Protein AF-A0A6P7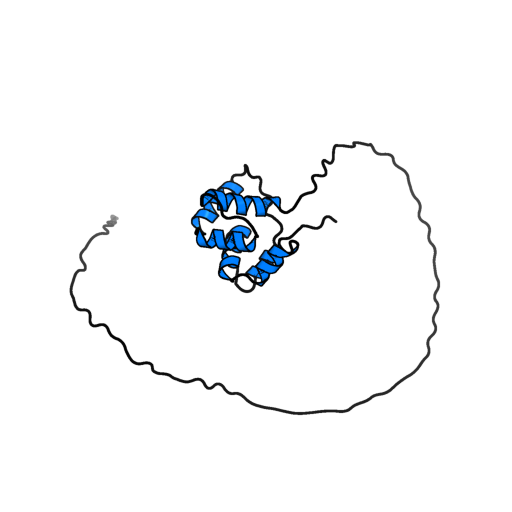GFE3-F1 (afdb_monomer_lite)

Foldseek 3Di:
DDDQDALCNPPQLVVLLVPADLLLLQLVCCLQPVHRDDSVCSSVVRRHQRADQDDCPDPVVVVSLVSSVVVDDLVSLVSPCNSSVHDSDDDPSVSSCVSNVCRHCVRPDPPPPPDDDDDDDDDDDDDDDDDDDDDDDDDDDDDDDDDDDDDDDDDDDDDPDDDDDDDDDDDDDDDDDDDDDDDDDDDDDDDDDD

Sequence (194 aa):
MQSKQSLNDFPKISLNLKNSALSALKALHVVAYGDKGLPRQTRKNLRNFTNFAWDKESQEYSTKLDDIKNKLSMPDLVAVCSVLDLNYTGSEDDVIERICSFLNDFNFEDENDDEDEDASDDDGDKDVYHGENGKDVTEDDRYNEDNDANSDKDAYHEEEDKDVTADDNNDDDMDDERTTDLFTRNRSKSNKMT

pLDDT: mean 73.27, std 20.81, range [42.25, 97.19]

Structure (mmCIF, N/CA/C/O backbone):
data_AF-A0A6P7GFE3-F1
#
_entry.id   AF-A0A6P7GFE3-F1
#
loop_
_atom_site.group_PDB
_atom_site.id
_atom_site.type_symbol
_atom_site.label_atom_id
_atom_site.label_alt_id
_atom_site.label_comp_id
_atom_site.label_asym_id
_atom_site.label_entity_id
_atom_site.label_seq_id
_atom_site.pdbx_PDB_ins_code
_atom_site.Cartn_x
_atom_site.Cartn_y
_atom_site.Cartn_z
_atom_site.occupancy
_atom_site.B_iso_or_equiv
_atom_site.auth_seq_id
_atom_site.auth_comp_id
_atom_site.auth_asym_id
_atom_site.auth_atom_id
_atom_site.pdbx_PDB_model_num
ATOM 1 N N . MET A 1 1 ? 6.983 -8.667 26.910 1.00 46.09 1 MET A N 1
ATOM 2 C CA . MET A 1 1 ? 7.343 -7.760 25.797 1.00 46.09 1 MET A CA 1
ATOM 3 C C . MET A 1 1 ? 6.630 -8.286 24.566 1.00 46.09 1 MET A C 1
ATOM 5 O O . MET A 1 1 ? 7.089 -9.269 24.003 1.00 46.09 1 MET A O 1
ATOM 9 N N . GLN A 1 2 ? 5.463 -7.738 24.234 1.00 50.28 2 GLN A N 1
ATOM 10 C CA . GLN A 1 2 ? 4.742 -8.141 23.026 1.00 50.28 2 GLN A CA 1
ATOM 11 C C . GLN A 1 2 ? 5.531 -7.662 21.801 1.00 50.28 2 GLN A C 1
ATOM 13 O O . GLN A 1 2 ? 5.964 -6.509 21.729 1.00 50.28 2 GLN A O 1
ATOM 18 N N . SER A 1 3 ? 5.789 -8.578 20.874 1.00 55.62 3 SER A N 1
ATOM 19 C CA . SER A 1 3 ? 6.519 -8.308 19.639 1.00 55.62 3 SER A CA 1
ATOM 20 C C . SER A 1 3 ? 5.579 -7.590 18.677 1.00 55.62 3 SER A C 1
ATOM 22 O O . SER A 1 3 ? 4.626 -8.202 18.207 1.00 55.62 3 SER A O 1
ATOM 24 N N . LYS A 1 4 ? 5.833 -6.314 18.363 1.00 72.25 4 LYS A N 1
ATOM 25 C CA . LYS A 1 4 ? 5.143 -5.650 17.246 1.00 72.25 4 LYS A CA 1
ATOM 26 C C . LYS A 1 4 ? 5.420 -6.438 15.969 1.00 72.25 4 LYS A C 1
ATOM 28 O O . LYS A 1 4 ? 6.577 -6.504 15.549 1.00 72.25 4 LYS A O 1
ATOM 33 N N . GLN A 1 5 ? 4.385 -7.029 15.382 1.00 87.44 5 GLN A N 1
ATOM 34 C CA . GLN A 1 5 ? 4.516 -7.757 14.131 1.00 87.44 5 GLN A CA 1
ATOM 35 C C . GLN A 1 5 ? 4.725 -6.755 12.994 1.00 87.44 5 GLN A C 1
ATOM 37 O O . GLN A 1 5 ? 4.090 -5.705 12.923 1.00 87.44 5 GLN A O 1
ATOM 42 N N . SER A 1 6 ? 5.668 -7.061 12.116 1.00 91.81 6 SER A N 1
ATOM 43 C CA . SER A 1 6 ? 6.042 -6.252 10.965 1.00 91.81 6 SER A CA 1
ATOM 44 C C . SER A 1 6 ? 5.735 -6.985 9.663 1.00 91.81 6 SER A C 1
ATOM 46 O O . SER A 1 6 ? 5.640 -8.214 9.623 1.00 91.81 6 SER A O 1
ATOM 48 N N . LEU A 1 7 ? 5.653 -6.255 8.547 1.00 91.25 7 LEU A N 1
ATOM 49 C CA . LEU A 1 7 ? 5.485 -6.881 7.224 1.00 91.25 7 LEU A CA 1
ATOM 50 C C . LEU A 1 7 ? 6.595 -7.890 6.890 1.00 91.25 7 LEU A C 1
ATOM 52 O O . LEU A 1 7 ? 6.398 -8.786 6.068 1.00 91.25 7 LEU A O 1
ATOM 56 N N . ASN A 1 8 ? 7.772 -7.753 7.504 1.00 93.00 8 ASN A N 1
ATOM 57 C CA . ASN A 1 8 ? 8.883 -8.669 7.292 1.00 93.00 8 ASN A CA 1
ATOM 58 C C . ASN A 1 8 ? 8.716 -10.020 8.008 1.00 93.00 8 ASN A C 1
ATOM 60 O O . ASN A 1 8 ? 9.429 -10.958 7.654 1.00 93.00 8 ASN A O 1
ATOM 64 N N . ASP A 1 9 ? 7.781 -10.137 8.953 1.00 92.31 9 ASP A N 1
ATOM 65 C CA . ASP A 1 9 ? 7.534 -11.383 9.690 1.00 92.31 9 ASP A CA 1
ATOM 66 C C . ASP A 1 9 ? 6.703 -12.390 8.881 1.00 92.31 9 ASP A C 1
ATOM 68 O O . ASP A 1 9 ? 6.737 -13.590 9.149 1.00 92.31 9 ASP A O 1
ATOM 72 N N . PHE A 1 10 ? 6.027 -11.942 7.819 1.00 91.38 10 PHE A N 1
ATOM 73 C CA . PHE A 1 10 ? 5.329 -12.819 6.880 1.00 91.38 10 PHE A CA 1
ATOM 74 C C . PHE A 1 10 ? 6.308 -13.319 5.808 1.00 91.38 10 PHE A C 1
ATOM 76 O O . PHE A 1 10 ? 6.767 -12.517 4.988 1.00 91.38 10 PHE A O 1
ATOM 83 N N . PRO A 1 11 ? 6.611 -14.631 5.714 1.00 93.38 11 PRO A N 1
ATOM 84 C CA . PRO A 1 11 ? 7.662 -15.131 4.822 1.00 93.38 11 PRO A CA 1
ATOM 85 C C . PRO A 1 11 ? 7.454 -14.762 3.349 1.00 93.38 11 PRO A C 1
ATOM 87 O O . PRO A 1 11 ? 8.399 -14.385 2.652 1.00 93.38 11 PRO A O 1
ATOM 90 N N . LYS A 1 12 ? 6.203 -14.830 2.877 1.00 94.88 12 LYS A N 1
ATOM 91 C CA . LYS A 1 12 ? 5.850 -14.533 1.486 1.00 94.88 12 LYS A CA 1
ATOM 92 C C . LYS A 1 12 ? 5.940 -13.037 1.179 1.00 94.88 12 LYS A C 1
ATOM 94 O O . LYS A 1 12 ? 6.565 -12.666 0.189 1.00 94.88 12 LYS A O 1
ATOM 99 N N . ILE A 1 13 ? 5.435 -12.180 2.069 1.00 95.12 13 ILE A N 1
ATOM 100 C CA . ILE A 1 13 ? 5.551 -10.719 1.929 1.00 95.12 13 ILE A CA 1
ATOM 101 C C . ILE A 1 13 ? 7.019 -10.291 2.048 1.00 95.12 13 ILE A C 1
ATOM 103 O O . ILE A 1 13 ? 7.491 -9.508 1.231 1.00 95.12 13 ILE A O 1
ATOM 107 N N . SER A 1 14 ? 7.794 -10.854 2.981 1.00 94.62 14 SER A N 1
ATOM 108 C CA . SER A 1 14 ? 9.235 -10.593 3.111 1.00 94.62 14 SER A CA 1
ATOM 109 C C . SER A 1 14 ? 10.001 -10.926 1.828 1.00 94.62 14 SER A C 1
ATOM 111 O O . SER A 1 14 ? 10.841 -10.141 1.374 1.00 94.62 14 SER A O 1
ATOM 113 N N . LEU A 1 15 ? 9.699 -12.069 1.203 1.00 96.12 15 LEU A N 1
ATOM 114 C CA . LEU A 1 15 ? 10.271 -12.444 -0.089 1.00 96.12 15 LEU A CA 1
ATOM 115 C C . LEU A 1 15 ? 9.855 -11.459 -1.192 1.00 96.12 15 LEU A C 1
ATOM 117 O O . LEU A 1 15 ? 10.706 -10.980 -1.945 1.00 96.12 15 LEU A O 1
ATOM 121 N N . ASN A 1 16 ? 8.573 -11.096 -1.247 1.00 96.38 16 ASN A N 1
ATOM 122 C CA . ASN A 1 16 ? 8.056 -10.134 -2.215 1.00 96.38 16 ASN A CA 1
ATOM 123 C C . ASN A 1 16 ? 8.695 -8.748 -2.040 1.00 96.38 16 ASN A C 1
ATOM 125 O O . ASN A 1 16 ? 9.095 -8.138 -3.029 1.00 96.38 16 ASN A O 1
ATOM 129 N N . LEU A 1 17 ? 8.894 -8.267 -0.812 1.00 94.81 17 LEU A N 1
ATOM 130 C CA . LEU A 1 17 ? 9.578 -7.001 -0.518 1.00 94.81 17 LEU A CA 1
ATOM 131 C C . LEU A 1 17 ? 11.035 -6.987 -1.013 1.00 94.81 17 LEU A C 1
ATOM 133 O O . LEU A 1 17 ? 11.569 -5.929 -1.362 1.00 94.81 17 LEU A O 1
ATOM 137 N N . LYS A 1 18 ? 11.693 -8.153 -1.055 1.00 93.81 18 LYS A N 1
ATOM 138 C CA . LYS A 1 18 ? 13.060 -8.311 -1.580 1.00 93.81 18 LYS A CA 1
ATOM 139 C C . LYS A 1 18 ? 13.091 -8.362 -3.109 1.00 93.81 18 LYS A C 1
ATOM 141 O O . LYS A 1 18 ? 13.988 -7.766 -3.709 1.00 93.81 18 LYS A O 1
ATOM 146 N N . ASN A 1 19 ? 12.122 -9.025 -3.731 1.00 94.81 19 ASN A N 1
ATOM 147 C CA . ASN A 1 19 ? 12.170 -9.344 -5.161 1.00 94.81 19 ASN A CA 1
ATOM 148 C C . ASN A 1 19 ? 11.369 -8.381 -6.046 1.00 94.81 19 ASN A C 1
ATOM 150 O O . ASN A 1 19 ? 11.658 -8.262 -7.233 1.00 94.81 19 ASN A O 1
ATOM 154 N N . SER A 1 20 ? 10.394 -7.667 -5.485 1.00 95.44 20 SER A N 1
ATOM 155 C CA . SER A 1 20 ? 9.518 -6.788 -6.261 1.00 95.44 20 SER A CA 1
ATOM 156 C C . SER A 1 20 ? 10.249 -5.563 -6.804 1.00 95.44 20 SER A C 1
ATOM 158 O O . SER A 1 20 ? 11.200 -5.039 -6.204 1.00 95.44 20 SER A O 1
ATOM 160 N N . ALA A 1 21 ? 9.757 -5.077 -7.944 1.00 95.06 21 ALA A N 1
ATOM 161 C CA . ALA A 1 21 ? 10.256 -3.872 -8.586 1.00 95.06 21 ALA A CA 1
ATOM 162 C C . ALA A 1 21 ? 10.163 -2.655 -7.654 1.00 95.06 21 ALA A C 1
ATOM 164 O O . ALA A 1 21 ? 9.245 -2.524 -6.841 1.00 95.06 21 ALA A O 1
ATOM 165 N N . LEU A 1 22 ? 11.105 -1.719 -7.798 1.00 94.12 22 LEU A N 1
ATOM 166 C CA . LEU A 1 22 ? 11.127 -0.507 -6.980 1.00 94.12 22 LEU A CA 1
ATOM 167 C C . LEU A 1 22 ? 9.859 0.346 -7.159 1.00 94.12 22 LEU A C 1
ATOM 169 O O . LEU A 1 22 ? 9.460 1.020 -6.216 1.00 94.12 22 LEU A O 1
ATOM 173 N N . SER A 1 23 ? 9.218 0.307 -8.330 1.00 94.88 23 SER A N 1
ATOM 174 C CA . SER A 1 23 ? 7.931 0.970 -8.582 1.00 94.88 23 SER A CA 1
ATOM 175 C C . SER A 1 23 ? 6.828 0.449 -7.657 1.00 94.88 23 SER A C 1
ATOM 177 O O . SER A 1 23 ? 6.220 1.247 -6.951 1.00 94.88 23 SER A O 1
ATOM 179 N N . ALA A 1 24 ? 6.651 -0.874 -7.571 1.00 95.81 24 ALA A N 1
ATOM 180 C CA . ALA A 1 24 ? 5.672 -1.513 -6.688 1.00 95.81 24 ALA A CA 1
ATOM 181 C C . ALA A 1 24 ? 5.927 -1.173 -5.211 1.00 95.81 24 ALA A C 1
ATOM 183 O O . ALA A 1 24 ? 5.013 -0.860 -4.454 1.00 95.81 24 ALA A O 1
ATOM 184 N N . LEU A 1 25 ? 7.200 -1.156 -4.807 1.00 95.75 25 LEU A N 1
ATOM 185 C CA . LEU A 1 25 ? 7.589 -0.791 -3.446 1.00 95.75 25 LEU A CA 1
ATOM 186 C C . LEU A 1 25 ? 7.348 0.694 -3.154 1.00 95.75 25 LEU A C 1
ATOM 188 O O . LEU A 1 25 ? 6.948 1.046 -2.050 1.00 95.75 25 LEU A O 1
ATOM 192 N N . LYS A 1 26 ? 7.574 1.583 -4.126 1.00 95.44 26 LYS A N 1
ATOM 193 C CA . LYS A 1 26 ? 7.244 3.006 -3.984 1.00 95.44 26 LYS A CA 1
ATOM 194 C C . LYS A 1 26 ? 5.737 3.217 -3.872 1.00 95.44 26 LYS A C 1
ATOM 196 O O . LYS A 1 26 ? 5.335 4.022 -3.042 1.00 95.44 26 LYS A O 1
ATOM 201 N N . ALA A 1 27 ? 4.930 2.487 -4.643 1.00 96.19 27 ALA A N 1
ATOM 202 C CA . ALA A 1 27 ? 3.474 2.516 -4.524 1.00 96.19 27 ALA A CA 1
ATOM 203 C C . ALA A 1 27 ? 3.020 2.049 -3.131 1.00 96.19 27 ALA A C 1
ATOM 205 O O . ALA A 1 27 ? 2.305 2.775 -2.447 1.00 96.19 27 ALA A O 1
ATOM 206 N N . LEU A 1 28 ? 3.538 0.915 -2.641 1.00 96.44 28 LEU A N 1
ATOM 207 C CA . LEU A 1 28 ? 3.245 0.445 -1.282 1.00 96.44 28 LEU A CA 1
ATOM 208 C C . LEU A 1 28 ? 3.706 1.452 -0.215 1.00 96.44 28 LEU A C 1
ATOM 210 O O . LEU A 1 28 ? 3.035 1.631 0.793 1.00 96.44 28 LEU A O 1
ATOM 214 N N . HIS A 1 29 ? 4.819 2.154 -0.434 1.00 96.00 29 HIS A N 1
ATOM 215 C CA . HIS A 1 29 ? 5.283 3.196 0.484 1.00 96.00 29 HIS A CA 1
ATOM 216 C C . HIS A 1 29 ? 4.358 4.423 0.506 1.00 96.00 29 HIS A C 1
ATOM 218 O O . HIS A 1 29 ? 4.184 5.018 1.566 1.00 96.00 29 HIS A O 1
ATOM 224 N N . VAL A 1 30 ? 3.728 4.783 -0.618 1.00 94.88 30 VAL A N 1
ATOM 225 C CA . VAL A 1 30 ? 2.687 5.828 -0.647 1.00 94.88 30 VAL A CA 1
ATOM 226 C C . VAL A 1 30 ? 1.497 5.410 0.207 1.00 94.88 30 VAL A C 1
ATOM 228 O O . VAL A 1 30 ? 1.004 6.213 0.997 1.00 94.88 30 VAL A O 1
ATOM 231 N N . VAL A 1 31 ? 1.081 4.146 0.119 1.00 94.44 31 VAL A N 1
ATOM 232 C CA . VAL A 1 31 ? 0.043 3.614 1.005 1.00 94.44 31 VAL A CA 1
ATOM 233 C C . VAL A 1 31 ? 0.517 3.699 2.459 1.00 94.44 31 VAL A C 1
ATOM 235 O O . VAL A 1 31 ? -0.088 4.417 3.244 1.00 94.44 31 VAL A O 1
ATOM 238 N N . ALA A 1 32 ? 1.650 3.085 2.806 1.00 92.69 32 ALA A N 1
ATOM 239 C CA . ALA A 1 32 ? 2.177 2.982 4.173 1.00 92.69 32 ALA A CA 1
ATOM 240 C C . ALA A 1 32 ? 2.535 4.323 4.849 1.00 92.69 32 ALA A C 1
ATOM 242 O O . ALA A 1 32 ? 2.436 4.444 6.063 1.00 92.69 32 ALA A O 1
ATOM 243 N N . TYR A 1 33 ? 2.963 5.339 4.097 1.00 91.81 33 TYR A N 1
ATOM 244 C CA . TYR A 1 33 ? 3.520 6.573 4.677 1.00 91.81 33 TYR A CA 1
ATOM 245 C C . TYR A 1 33 ? 2.982 7.864 4.052 1.00 91.81 33 TYR A C 1
ATOM 247 O O . TYR A 1 33 ? 3.353 8.952 4.476 1.00 91.81 33 TYR A O 1
ATOM 255 N N . GLY A 1 34 ? 2.111 7.775 3.044 1.00 89.75 34 GLY A N 1
ATOM 256 C CA . GLY A 1 34 ? 1.503 8.935 2.379 1.00 89.75 34 GLY A CA 1
ATOM 257 C C . GLY A 1 34 ? 2.353 9.574 1.276 1.00 89.75 34 GLY A C 1
ATOM 258 O O . GLY A 1 34 ? 1.824 10.400 0.528 1.00 89.75 34 GLY A O 1
ATOM 259 N N . ASP A 1 35 ? 3.621 9.172 1.138 1.00 87.25 35 ASP A N 1
ATOM 260 C CA . ASP A 1 35 ? 4.569 9.714 0.159 1.00 87.25 35 ASP A CA 1
ATOM 261 C C . ASP A 1 35 ? 5.476 8.625 -0.444 1.00 87.25 35 ASP A C 1
ATOM 263 O O . ASP A 1 35 ? 5.666 7.543 0.120 1.00 87.25 35 ASP A O 1
ATOM 267 N N . LYS A 1 36 ? 6.059 8.910 -1.610 1.00 83.94 36 LYS A N 1
ATOM 268 C CA . LYS A 1 36 ? 7.028 8.053 -2.293 1.00 83.94 36 LYS A CA 1
ATOM 269 C C . LYS A 1 36 ? 8.352 8.105 -1.533 1.00 83.94 36 LYS A C 1
ATOM 271 O O . LYS A 1 36 ? 9.084 9.087 -1.582 1.00 83.94 36 LYS A O 1
ATOM 276 N N . GLY A 1 37 ? 8.701 7.010 -0.863 1.00 81.56 37 GLY A N 1
ATOM 277 C CA . GLY A 1 37 ? 9.960 6.920 -0.127 1.00 81.56 37 GLY A CA 1
ATOM 278 C C . GLY A 1 37 ? 11.198 7.069 -1.020 1.00 81.56 37 GLY A C 1
ATOM 279 O O . GLY A 1 37 ? 11.197 6.695 -2.198 1.00 81.56 37 GLY A O 1
ATOM 280 N N . LEU A 1 38 ? 12.293 7.551 -0.425 1.00 83.62 38 LEU A N 1
ATOM 281 C CA . LEU A 1 38 ? 13.607 7.582 -1.070 1.00 83.62 38 LEU A CA 1
ATOM 282 C C . LEU A 1 38 ? 14.046 6.159 -1.461 1.00 83.62 38 LEU A C 1
ATOM 284 O O . LEU A 1 38 ? 13.977 5.272 -0.608 1.00 83.62 38 LEU A O 1
ATOM 288 N N . PRO A 1 39 ? 14.603 5.928 -2.671 1.00 81.50 39 PRO A N 1
ATOM 289 C CA . PRO A 1 39 ? 14.929 4.588 -3.175 1.00 81.50 39 PRO A CA 1
ATOM 290 C C . PRO A 1 39 ? 15.709 3.691 -2.204 1.00 81.50 39 PRO A C 1
ATOM 292 O O . PRO A 1 39 ? 15.438 2.497 -2.096 1.00 81.50 39 PRO A O 1
ATOM 295 N N . ARG A 1 40 ? 16.670 4.273 -1.475 1.00 85.56 40 ARG A N 1
ATOM 296 C CA . ARG A 1 40 ? 17.521 3.554 -0.515 1.00 85.56 40 ARG A CA 1
ATOM 297 C C . ARG A 1 40 ? 16.787 3.160 0.770 1.00 85.56 40 ARG A C 1
ATOM 299 O O . ARG A 1 40 ? 17.175 2.182 1.399 1.00 85.56 40 ARG A O 1
ATOM 306 N N . GLN A 1 41 ? 15.741 3.897 1.148 1.00 88.62 41 GLN A N 1
ATOM 307 C CA . GLN A 1 41 ? 15.006 3.686 2.397 1.00 88.62 41 GLN A CA 1
ATOM 308 C C . GLN A 1 41 ? 13.680 2.956 2.198 1.00 88.62 41 GLN A C 1
ATOM 310 O O . GLN A 1 41 ? 13.250 2.273 3.121 1.00 88.62 41 GLN A O 1
ATOM 315 N N . THR A 1 42 ? 13.078 2.995 1.000 1.00 92.94 42 THR A N 1
ATOM 316 C CA . THR A 1 42 ? 11.773 2.372 0.712 1.00 92.94 42 THR A CA 1
ATOM 317 C C . THR A 1 42 ? 11.693 0.937 1.238 1.00 92.94 42 THR A C 1
ATOM 319 O O . THR A 1 42 ? 10.816 0.606 2.024 1.00 92.94 42 THR A O 1
ATOM 322 N N . ARG A 1 43 ? 12.663 0.088 0.876 1.00 92.88 43 ARG A N 1
ATOM 323 C CA . ARG A 1 43 ? 12.692 -1.322 1.296 1.00 92.88 43 ARG A CA 1
ATOM 324 C C . ARG A 1 43 ? 12.914 -1.504 2.794 1.00 92.88 43 ARG A C 1
ATOM 326 O O . ARG A 1 43 ? 12.370 -2.434 3.375 1.00 92.88 43 ARG A O 1
ATOM 333 N N . LYS A 1 44 ? 13.757 -0.667 3.402 1.00 92.75 44 LYS A N 1
ATOM 334 C CA . LYS A 1 44 ? 14.059 -0.746 4.835 1.00 92.75 44 LYS A CA 1
ATOM 335 C C . LYS A 1 44 ? 12.831 -0.361 5.655 1.00 92.75 44 LYS A C 1
ATOM 337 O O . LYS A 1 44 ? 12.468 -1.103 6.556 1.00 92.75 44 LYS A O 1
ATOM 342 N N . ASN A 1 45 ? 12.188 0.742 5.288 1.00 93.88 45 ASN A N 1
ATOM 343 C CA . ASN A 1 45 ? 10.992 1.244 5.950 1.00 93.88 45 ASN A CA 1
ATOM 344 C C . ASN A 1 45 ? 9.857 0.224 5.858 1.00 93.88 45 ASN A C 1
ATOM 346 O O . ASN A 1 45 ? 9.324 -0.171 6.883 1.00 93.88 45 ASN A O 1
ATOM 350 N N . LEU A 1 46 ? 9.579 -0.294 4.655 1.00 94.56 46 LEU A N 1
ATOM 351 C CA . LEU A 1 46 ? 8.515 -1.281 4.453 1.00 94.56 46 LEU A CA 1
ATOM 352 C C . LEU A 1 46 ? 8.717 -2.569 5.255 1.00 94.56 46 LEU A C 1
ATOM 354 O O . LEU A 1 46 ? 7.749 -3.120 5.758 1.00 94.56 46 LEU A O 1
ATOM 358 N N . ARG A 1 47 ? 9.959 -3.043 5.422 1.00 93.19 47 ARG A N 1
ATOM 359 C CA . ARG A 1 47 ? 10.232 -4.209 6.280 1.00 93.19 47 ARG A CA 1
ATOM 360 C C . ARG A 1 47 ? 9.947 -3.950 7.758 1.00 93.19 47 ARG A C 1
ATOM 362 O O . ARG A 1 47 ? 9.662 -4.894 8.475 1.00 93.19 47 ARG A O 1
ATOM 369 N N . ASN A 1 48 ? 10.034 -2.698 8.191 1.00 91.88 48 ASN A N 1
ATOM 370 C CA . ASN A 1 48 ? 9.814 -2.291 9.575 1.00 91.88 48 ASN A CA 1
ATOM 371 C C . ASN A 1 48 ? 8.409 -1.703 9.797 1.00 91.88 48 ASN A C 1
ATOM 373 O O . ASN A 1 48 ? 8.139 -1.176 10.872 1.00 91.88 48 ASN A O 1
ATOM 377 N N . PHE A 1 49 ? 7.539 -1.729 8.783 1.00 92.56 49 PHE A N 1
ATOM 378 C CA . PHE A 1 49 ? 6.166 -1.253 8.903 1.00 92.56 49 PHE A CA 1
ATOM 379 C C . PHE A 1 49 ? 5.349 -2.231 9.752 1.00 92.56 49 PHE A C 1
ATOM 381 O O . PHE A 1 49 ? 5.416 -3.436 9.498 1.00 92.56 49 PHE A O 1
ATOM 388 N N . THR A 1 50 ? 4.600 -1.715 10.731 1.00 89.75 50 THR A N 1
ATOM 389 C CA . THR A 1 50 ? 3.858 -2.523 11.716 1.00 89.75 50 THR A CA 1
ATOM 390 C C . THR A 1 50 ? 2.351 -2.466 11.542 1.00 89.75 50 THR A C 1
ATOM 392 O O . THR A 1 50 ? 1.728 -3.507 11.518 1.00 89.75 50 THR A O 1
ATOM 395 N N . ASN A 1 51 ? 1.759 -1.280 11.446 1.00 88.62 51 ASN A N 1
ATOM 396 C CA . ASN A 1 51 ? 0.337 -1.048 11.193 1.00 88.62 51 ASN A CA 1
ATOM 397 C C . ASN A 1 51 ? 0.069 0.460 11.228 1.00 88.62 51 ASN A C 1
ATOM 399 O O . ASN A 1 51 ? 0.933 1.250 11.621 1.00 88.62 51 ASN A O 1
ATOM 403 N N . PHE A 1 52 ? -1.134 0.851 10.817 1.00 82.38 52 PHE A N 1
ATOM 404 C CA . PHE A 1 52 ? -1.612 2.222 10.964 1.00 82.38 52 PHE A CA 1
ATOM 405 C C . PHE A 1 52 ? -2.284 2.509 12.310 1.00 82.38 52 PHE A C 1
ATOM 407 O O . PHE A 1 52 ? -2.214 3.650 12.762 1.00 82.38 52 PHE A O 1
ATOM 414 N N . ALA A 1 53 ? -2.883 1.491 12.943 1.00 81.00 53 ALA A N 1
ATOM 415 C CA . ALA A 1 53 ? -3.674 1.624 14.171 1.00 81.00 53 ALA A CA 1
ATOM 416 C C . ALA A 1 53 ? -4.739 2.739 14.077 1.00 81.00 53 ALA A C 1
ATOM 418 O O . ALA A 1 53 ? -4.918 3.526 15.005 1.00 81.00 53 ALA A O 1
ATOM 419 N N . TRP A 1 54 ? -5.407 2.847 12.924 1.00 83.81 54 TRP A N 1
ATOM 420 C CA . TRP A 1 54 ? -6.530 3.759 12.728 1.00 83.81 54 TRP A CA 1
ATOM 421 C C . TRP A 1 54 ? -7.849 3.057 13.021 1.00 83.81 54 TRP A C 1
ATOM 423 O O . TRP A 1 54 ? -8.023 1.874 12.725 1.00 83.81 54 TRP A O 1
ATOM 433 N N . ASP A 1 55 ? -8.797 3.821 13.549 1.00 84.25 55 ASP A N 1
ATOM 434 C CA . ASP A 1 55 ? -10.191 3.406 13.608 1.00 84.25 55 ASP A CA 1
ATOM 435 C C . ASP A 1 55 ? -10.800 3.497 12.196 1.00 84.25 55 ASP A C 1
ATOM 437 O O . ASP A 1 55 ? -10.641 4.497 11.493 1.00 84.25 55 ASP A O 1
ATOM 441 N N . LYS A 1 56 ? -11.476 2.434 11.753 1.00 84.44 56 LYS A N 1
ATOM 442 C CA . LYS A 1 56 ? -12.087 2.356 10.417 1.00 84.44 56 LYS A CA 1
ATOM 443 C C . LYS A 1 56 ? -13.246 3.336 10.246 1.00 84.44 56 LYS A C 1
ATOM 445 O O . LYS A 1 56 ? -13.561 3.701 9.116 1.00 84.44 56 LYS A O 1
ATOM 450 N N . GLU A 1 57 ? -13.859 3.773 11.345 1.00 84.75 57 GLU A N 1
ATOM 451 C CA . GLU A 1 57 ? -14.907 4.798 11.343 1.00 84.75 57 GLU A CA 1
ATOM 452 C C . GLU A 1 57 ? -14.333 6.224 11.385 1.00 84.75 57 GLU A C 1
ATOM 454 O O . GLU A 1 57 ? -15.070 7.209 11.278 1.00 84.75 57 GLU A O 1
ATOM 459 N N . SER A 1 58 ? -13.009 6.358 11.510 1.00 90.00 58 SER A N 1
ATOM 460 C CA . SER A 1 58 ? -12.356 7.650 11.652 1.00 90.00 58 SER A CA 1
ATOM 461 C C . SER A 1 58 ? -12.264 8.421 10.334 1.00 90.00 58 SER A C 1
ATOM 463 O O . SER A 1 58 ? -12.145 7.876 9.228 1.00 90.00 58 SER A O 1
ATOM 465 N N . GLN A 1 59 ? -12.253 9.750 10.455 1.00 89.62 59 GLN A N 1
ATOM 466 C CA . GLN A 1 59 ? -12.045 10.631 9.312 1.00 89.62 59 GLN A CA 1
ATOM 467 C C . GLN A 1 59 ? -10.634 10.468 8.720 1.00 89.62 59 GLN A C 1
ATOM 469 O O . GLN A 1 59 ? -10.462 10.656 7.511 1.00 89.62 59 GLN A O 1
ATOM 474 N N . GLU A 1 60 ? -9.627 10.100 9.523 1.00 88.00 60 GLU A N 1
ATOM 475 C CA . GLU A 1 60 ? -8.277 9.823 9.022 1.00 88.00 60 GLU A CA 1
ATOM 476 C C . GLU A 1 60 ? -8.259 8.618 8.077 1.00 88.00 60 GLU A C 1
ATOM 478 O O . GLU A 1 60 ? -7.638 8.701 7.014 1.00 88.00 60 GLU A O 1
ATOM 483 N N . TYR A 1 61 ? -8.973 7.538 8.415 1.00 89.12 61 TYR A N 1
ATOM 484 C CA . TYR A 1 61 ? -9.070 6.354 7.561 1.00 89.12 61 TYR A CA 1
ATOM 485 C C . TYR A 1 61 ? -9.753 6.687 6.230 1.00 89.12 61 TYR A C 1
ATOM 487 O O . TYR A 1 61 ? -9.197 6.414 5.166 1.00 89.12 61 TYR A O 1
ATOM 495 N N . SER A 1 62 ? -10.894 7.385 6.267 1.00 91.56 62 SER A N 1
ATOM 496 C CA . SER A 1 62 ? -11.582 7.833 5.046 1.00 91.56 62 SER A CA 1
ATOM 497 C C . SER A 1 62 ? -10.698 8.735 4.180 1.00 91.56 62 SER A C 1
ATOM 499 O O . SER A 1 62 ? -10.581 8.517 2.975 1.00 91.56 62 SER A O 1
ATOM 501 N N . THR A 1 63 ? -10.032 9.722 4.787 1.00 92.50 63 THR A N 1
ATOM 502 C CA . THR A 1 63 ? -9.135 10.639 4.062 1.00 92.50 63 THR A CA 1
ATOM 503 C C . THR A 1 63 ? -7.990 9.872 3.408 1.00 92.50 63 THR A C 1
ATOM 505 O O . THR A 1 63 ? -7.567 10.204 2.303 1.00 92.50 63 THR A O 1
ATOM 508 N N . LYS A 1 64 ? -7.494 8.814 4.060 1.00 90.38 64 LYS A N 1
ATOM 509 C CA . LYS A 1 64 ? -6.432 7.968 3.523 1.00 90.38 64 LYS A CA 1
ATOM 510 C C . LYS A 1 64 ? -6.855 7.216 2.265 1.00 90.38 64 LYS A C 1
ATOM 512 O O . LYS A 1 64 ? -6.057 7.139 1.328 1.00 90.38 64 LYS A O 1
ATOM 517 N N . LEU A 1 65 ? -8.065 6.656 2.250 1.00 93.38 65 LEU A N 1
ATOM 518 C CA . LEU A 1 65 ? -8.602 5.957 1.080 1.00 93.38 65 LEU A CA 1
ATOM 519 C C . LEU A 1 65 ? -8.659 6.905 -0.125 1.00 93.38 65 LEU A C 1
ATOM 521 O O . LEU A 1 65 ? -8.138 6.574 -1.193 1.00 93.38 65 LEU A O 1
ATOM 525 N N . ASP A 1 66 ? -9.187 8.115 0.077 1.00 94.25 66 ASP A N 1
ATOM 526 C CA . ASP A 1 66 ? -9.248 9.154 -0.956 1.00 94.25 66 ASP A CA 1
ATOM 527 C C . ASP A 1 66 ? -7.850 9.576 -1.429 1.00 94.25 66 ASP A C 1
ATOM 529 O O . ASP A 1 66 ? -7.591 9.718 -2.626 1.00 94.25 66 ASP A O 1
ATOM 533 N N . ASP A 1 67 ? -6.910 9.741 -0.502 1.00 93.25 67 ASP A N 1
ATOM 534 C CA . ASP A 1 67 ? -5.520 10.075 -0.807 1.00 93.25 67 ASP A CA 1
ATOM 535 C C . ASP A 1 67 ? -4.859 9.024 -1.704 1.00 93.25 67 ASP A C 1
ATOM 537 O O . ASP A 1 67 ? -4.133 9.361 -2.642 1.00 93.25 67 ASP A O 1
ATOM 541 N N . ILE A 1 68 ? -5.103 7.743 -1.423 1.00 93.88 68 ILE A N 1
ATOM 542 C CA . ILE A 1 68 ? -4.568 6.631 -2.209 1.00 93.88 68 ILE A CA 1
ATOM 543 C C . ILE A 1 68 ? -5.201 6.616 -3.596 1.00 93.88 68 ILE A C 1
ATOM 545 O O . ILE A 1 68 ? -4.464 6.539 -4.579 1.00 93.88 68 ILE A O 1
ATOM 549 N N . LYS A 1 69 ? -6.526 6.771 -3.677 1.00 94.62 69 LYS A N 1
ATOM 550 C CA . LYS A 1 69 ? -7.276 6.842 -4.937 1.00 94.62 69 LYS A CA 1
ATOM 551 C C . LYS A 1 69 ? -6.779 7.962 -5.852 1.00 94.62 69 LYS A C 1
ATOM 553 O O . LYS A 1 69 ? -6.723 7.806 -7.064 1.00 94.62 69 LYS A O 1
ATOM 558 N N . ASN A 1 70 ? -6.371 9.091 -5.275 1.00 94.44 70 ASN A N 1
ATOM 559 C CA . ASN A 1 70 ? -5.845 10.225 -6.035 1.00 94.44 70 ASN A CA 1
ATOM 560 C C . ASN A 1 70 ? -4.363 10.075 -6.429 1.00 94.44 70 ASN A C 1
ATOM 562 O O . ASN A 1 70 ? -3.906 10.731 -7.367 1.00 94.44 70 ASN A O 1
ATOM 566 N N . LYS A 1 71 ? -3.583 9.264 -5.701 1.00 94.44 71 LYS A N 1
ATOM 567 C CA . LYS A 1 71 ? -2.122 9.145 -5.882 1.00 94.44 71 LYS A CA 1
ATOM 568 C C . LYS A 1 71 ? -1.695 7.907 -6.665 1.00 94.44 71 LYS A C 1
ATOM 570 O O . LYS A 1 71 ? -0.604 7.925 -7.243 1.00 94.44 71 LYS A O 1
ATOM 575 N N . LEU A 1 72 ? -2.484 6.838 -6.628 1.00 95.25 72 LEU A N 1
ATOM 576 C CA . LEU A 1 72 ? -2.175 5.544 -7.228 1.00 95.25 72 LEU A CA 1
ATOM 577 C C . LEU A 1 72 ? -3.207 5.188 -8.288 1.00 95.25 72 LEU A C 1
ATOM 579 O O . LEU A 1 72 ? -4.381 5.497 -8.155 1.00 95.25 72 LEU A O 1
ATOM 583 N N . SER A 1 73 ? -2.740 4.518 -9.335 1.00 96.19 73 SER A N 1
ATOM 584 C CA . SER A 1 73 ? -3.593 3.978 -10.388 1.00 96.19 73 SER A CA 1
ATOM 585 C C . SER A 1 73 ? -3.893 2.497 -10.148 1.00 96.19 73 SER A C 1
ATOM 587 O O . SER A 1 73 ? -3.140 1.814 -9.451 1.00 96.19 73 SER A O 1
ATOM 589 N N . MET A 1 74 ? -4.928 1.949 -10.789 1.00 95.44 74 MET A N 1
ATOM 590 C CA . MET A 1 74 ? -5.235 0.513 -10.709 1.00 95.44 74 MET A CA 1
ATOM 591 C C . MET A 1 74 ? -4.017 -0.417 -10.948 1.00 95.44 74 MET A C 1
ATOM 593 O O . MET A 1 74 ? -3.836 -1.356 -10.171 1.00 95.44 74 MET A O 1
ATOM 597 N N . PRO A 1 75 ? -3.119 -0.182 -11.931 1.00 96.75 75 PRO A N 1
ATOM 598 C CA . PRO A 1 75 ? -1.876 -0.952 -12.056 1.00 96.75 75 PRO A CA 1
ATOM 599 C C . PRO A 1 75 ? -0.961 -0.891 -10.824 1.00 96.75 75 PRO A C 1
ATOM 601 O O . PRO A 1 75 ? -0.365 -1.905 -10.455 1.00 96.75 75 PRO A O 1
ATOM 604 N N . ASP A 1 76 ? -0.857 0.272 -10.175 1.00 96.94 76 ASP A N 1
ATOM 605 C CA . ASP A 1 76 ? -0.083 0.426 -8.941 1.00 96.94 76 ASP A CA 1
ATOM 606 C C . ASP A 1 76 ? -0.724 -0.371 -7.802 1.00 96.94 76 ASP A C 1
ATOM 608 O O . ASP A 1 76 ? -0.021 -1.072 -7.076 1.00 96.94 76 ASP A O 1
ATOM 612 N N . LEU A 1 77 ? -2.054 -0.325 -7.680 1.00 96.94 77 LEU A N 1
ATOM 613 C CA . LEU A 1 77 ? -2.803 -1.090 -6.681 1.00 96.94 77 LEU A CA 1
ATOM 614 C C . LEU A 1 77 ? -2.626 -2.599 -6.874 1.00 96.94 77 LEU A C 1
ATOM 616 O O . LEU A 1 77 ? -2.345 -3.312 -5.915 1.00 96.94 77 LEU A O 1
ATOM 620 N N . VAL A 1 78 ? -2.686 -3.091 -8.115 1.00 96.88 78 VAL A N 1
ATOM 621 C CA . VAL A 1 78 ? -2.416 -4.503 -8.439 1.00 96.88 78 VAL A CA 1
ATOM 622 C C . VAL A 1 78 ? -0.985 -4.887 -8.063 1.00 96.88 78 VAL A C 1
ATOM 624 O O . VAL A 1 78 ? -0.757 -5.956 -7.490 1.00 96.88 78 VAL A O 1
ATOM 627 N N . ALA A 1 79 ? -0.010 -4.017 -8.338 1.00 96.88 79 ALA A N 1
ATOM 628 C CA . ALA A 1 79 ? 1.374 -4.248 -7.940 1.00 96.88 79 ALA A CA 1
ATOM 629 C C . ALA A 1 79 ? 1.520 -4.299 -6.409 1.00 96.88 79 ALA A C 1
ATOM 631 O O . ALA A 1 79 ? 2.232 -5.160 -5.892 1.00 96.88 79 ALA A O 1
ATOM 632 N N . VAL A 1 80 ? 0.813 -3.433 -5.679 1.00 97.19 80 VAL A N 1
ATOM 633 C CA . VAL A 1 80 ? 0.759 -3.453 -4.211 1.00 97.19 80 VAL A CA 1
ATOM 634 C C . VAL A 1 80 ? 0.126 -4.748 -3.697 1.00 97.19 80 VAL A C 1
ATOM 636 O O . VAL A 1 80 ? 0.714 -5.398 -2.831 1.00 97.19 80 VAL A O 1
ATOM 639 N N . CYS A 1 81 ? -1.000 -5.185 -4.266 1.00 96.81 81 CYS A N 1
ATOM 640 C CA . CYS A 1 81 ? -1.616 -6.473 -3.946 1.00 96.81 81 CYS A CA 1
ATOM 641 C C . CYS A 1 81 ? -0.648 -7.637 -4.173 1.00 96.81 81 CYS A C 1
ATOM 643 O O . C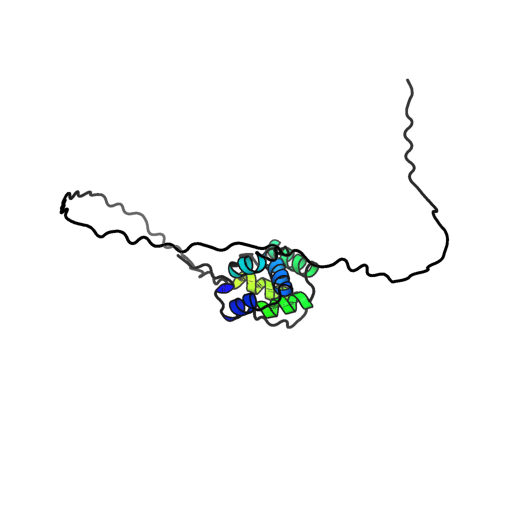YS A 1 81 ? -0.540 -8.513 -3.321 1.00 96.81 81 CYS A O 1
ATOM 645 N N . SER A 1 82 ? 0.115 -7.626 -5.270 1.00 96.56 82 SER A N 1
ATOM 646 C CA . SER A 1 82 ? 1.131 -8.649 -5.528 1.00 96.56 82 SER A CA 1
ATOM 647 C C . SER A 1 82 ? 2.243 -8.655 -4.477 1.00 96.56 82 SER A C 1
ATOM 649 O O . SER A 1 82 ? 2.761 -9.725 -4.164 1.00 96.56 82 SER A O 1
ATOM 651 N N . VAL A 1 83 ? 2.630 -7.493 -3.936 1.00 96.81 83 VAL A N 1
ATOM 652 C CA . VAL A 1 83 ? 3.635 -7.414 -2.862 1.00 96.81 83 VAL A CA 1
ATOM 653 C C . VAL A 1 83 ? 3.075 -7.983 -1.559 1.00 96.81 83 VAL A C 1
ATOM 655 O O . VAL A 1 83 ? 3.745 -8.789 -0.913 1.00 96.81 83 VAL A O 1
ATOM 658 N N . LEU A 1 84 ? 1.851 -7.588 -1.200 1.00 95.88 84 LEU A N 1
ATOM 659 C CA . LEU A 1 84 ? 1.172 -7.976 0.041 1.00 95.88 84 LEU A CA 1
ATOM 660 C C . LEU A 1 84 ? 0.525 -9.370 -0.007 1.00 95.88 84 LEU A C 1
ATOM 662 O O . LEU A 1 84 ? -0.008 -9.818 0.998 1.00 95.88 84 LEU A O 1
ATOM 666 N N . ASP A 1 85 ? 0.592 -10.056 -1.149 1.00 95.25 85 ASP A N 1
ATOM 667 C CA . ASP A 1 85 ? -0.075 -11.342 -1.388 1.00 95.25 85 ASP A CA 1
ATOM 668 C C . ASP A 1 85 ? -1.604 -11.292 -1.207 1.00 95.25 85 ASP A C 1
ATOM 670 O O . ASP A 1 85 ? -2.229 -12.190 -0.646 1.00 95.25 85 ASP A O 1
ATOM 674 N N . LEU A 1 86 ? -2.216 -10.219 -1.708 1.00 95.25 86 LEU A N 1
ATOM 675 C CA . LEU A 1 86 ? -3.659 -9.995 -1.683 1.00 95.25 86 LEU A CA 1
ATOM 676 C C . LEU A 1 86 ? -4.270 -10.214 -3.069 1.00 95.25 86 LEU A C 1
ATOM 678 O O . LEU A 1 86 ? -3.620 -10.039 -4.101 1.00 95.25 86 LEU A O 1
ATOM 682 N N . ASN A 1 87 ? -5.561 -10.543 -3.103 1.00 93.62 87 ASN A N 1
ATOM 683 C CA . ASN A 1 87 ? -6.316 -10.520 -4.351 1.00 93.62 87 ASN A CA 1
ATOM 684 C C . ASN A 1 87 ? -6.720 -9.078 -4.718 1.00 93.62 87 ASN A C 1
ATOM 686 O O . ASN A 1 87 ? -6.987 -8.248 -3.850 1.00 93.62 87 ASN A O 1
ATOM 690 N N . TYR A 1 88 ? -6.803 -8.803 -6.016 1.00 94.31 88 TYR A N 1
ATOM 691 C CA . TYR A 1 88 ? -7.203 -7.509 -6.579 1.00 94.31 88 TYR A CA 1
ATOM 692 C C . TYR A 1 88 ? -8.599 -7.585 -7.221 1.00 94.31 88 TYR A C 1
ATOM 694 O O . TYR A 1 88 ? -8.867 -6.960 -8.243 1.00 94.31 88 TYR A O 1
ATOM 702 N N . THR A 1 89 ? -9.486 -8.415 -6.662 1.00 92.81 89 THR A N 1
ATOM 703 C CA . THR A 1 89 ? -10.848 -8.568 -7.192 1.00 92.81 89 THR A CA 1
ATOM 704 C C . THR A 1 89 ? -11.737 -7.396 -6.781 1.00 92.81 89 THR A C 1
ATOM 706 O O . THR A 1 89 ? -11.626 -6.903 -5.655 1.00 92.81 89 THR A O 1
ATOM 709 N N . GLY A 1 90 ? -12.630 -6.991 -7.687 1.00 93.62 90 GLY A N 1
ATOM 710 C CA . GLY A 1 90 ? -13.581 -5.900 -7.470 1.00 93.62 90 GLY A CA 1
ATOM 711 C C . GLY A 1 90 ? -13.240 -4.628 -8.244 1.00 93.62 90 GLY A C 1
ATOM 712 O O . GLY A 1 90 ? -12.482 -4.651 -9.217 1.00 93.62 90 GLY A O 1
ATOM 713 N N . SER A 1 91 ? -13.870 -3.537 -7.823 1.00 96.00 91 SER A N 1
ATOM 714 C CA . SER A 1 91 ? -13.594 -2.174 -8.268 1.00 96.00 91 SER A CA 1
ATOM 715 C C . SER A 1 91 ? -12.294 -1.636 -7.659 1.00 96.00 91 SER A C 1
ATOM 717 O O . SER A 1 91 ? -11.706 -2.244 -6.768 1.00 96.00 91 SER A O 1
ATOM 719 N N . GLU A 1 92 ? -11.838 -0.482 -8.144 1.00 94.88 92 GLU A N 1
ATOM 720 C CA . GLU A 1 92 ? -10.666 0.206 -7.593 1.00 94.88 92 GLU A CA 1
ATOM 721 C C . GLU A 1 92 ? -10.821 0.486 -6.089 1.00 94.88 92 GLU A C 1
ATOM 723 O O . GLU A 1 92 ? -9.908 0.201 -5.316 1.00 94.88 92 GLU A O 1
ATOM 728 N N . ASP A 1 93 ? -12.007 0.932 -5.669 1.00 95.31 93 ASP A N 1
ATOM 729 C CA . ASP A 1 93 ? -12.318 1.232 -4.268 1.00 95.31 93 ASP A CA 1
ATOM 730 C C . ASP A 1 93 ? -12.238 -0.027 -3.387 1.00 95.31 93 ASP A C 1
ATOM 732 O O . ASP A 1 93 ? -11.601 0.004 -2.333 1.00 95.31 93 ASP A O 1
ATOM 736 N N . ASP A 1 94 ? -12.758 -1.165 -3.866 1.00 95.50 94 ASP A N 1
ATOM 737 C CA . ASP A 1 94 ? -12.685 -2.449 -3.147 1.00 95.50 94 ASP A CA 1
ATOM 738 C C . ASP A 1 94 ? -11.231 -2.903 -2.928 1.00 95.50 94 ASP A C 1
ATOM 740 O O . ASP A 1 94 ? -10.889 -3.524 -1.917 1.00 95.50 94 ASP A O 1
ATOM 744 N N . VAL A 1 95 ? -10.356 -2.635 -3.903 1.00 96.88 95 VAL A N 1
ATOM 745 C CA . VAL A 1 95 ? -8.935 -2.984 -3.813 1.00 96.88 95 VAL A CA 1
ATOM 746 C C . VAL A 1 95 ? -8.214 -2.069 -2.826 1.00 96.88 95 VAL A C 1
ATOM 748 O O . VAL A 1 95 ? -7.419 -2.563 -2.021 1.00 96.88 95 VAL A O 1
ATOM 751 N N . ILE A 1 96 ? -8.501 -0.764 -2.846 1.00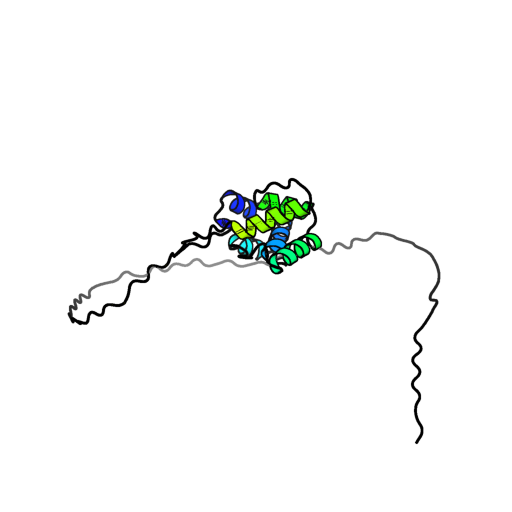 96.06 96 ILE A N 1
ATOM 752 C CA . ILE A 1 96 ? -7.926 0.205 -1.903 1.00 96.06 96 ILE A CA 1
ATOM 753 C C . ILE A 1 96 ? -8.333 -0.146 -0.470 1.00 96.06 96 ILE A C 1
ATOM 755 O O . ILE A 1 96 ? -7.461 -0.274 0.392 1.00 96.06 96 ILE A O 1
ATOM 759 N N . GLU A 1 97 ? -9.624 -0.373 -0.221 1.00 94.50 97 GLU A N 1
ATOM 760 C CA . GLU A 1 97 ? -10.140 -0.735 1.102 1.00 94.50 97 GLU A CA 1
ATOM 761 C C . GLU A 1 97 ? -9.497 -2.027 1.616 1.00 94.50 97 GLU A C 1
ATOM 763 O O . GLU A 1 97 ? -9.088 -2.105 2.776 1.00 94.50 97 GLU A O 1
ATOM 768 N N . ARG A 1 98 ? -9.315 -3.028 0.746 1.00 95.31 98 ARG A N 1
ATOM 769 C CA . ARG A 1 98 ? -8.651 -4.288 1.104 1.00 95.31 98 ARG A CA 1
ATOM 770 C C . ARG A 1 98 ? -7.191 -4.090 1.495 1.00 95.31 98 ARG A C 1
ATOM 772 O O . ARG A 1 98 ? -6.743 -4.678 2.478 1.00 95.31 98 ARG A O 1
ATOM 779 N N . ILE A 1 99 ? -6.448 -3.282 0.738 1.00 95.56 99 ILE A N 1
ATOM 780 C CA . ILE A 1 99 ? -5.052 -2.957 1.053 1.00 95.56 99 ILE A CA 1
ATOM 781 C C . ILE A 1 99 ? -4.981 -2.214 2.395 1.00 95.56 99 ILE A C 1
ATOM 783 O O . ILE A 1 99 ? -4.184 -2.584 3.258 1.00 95.56 99 ILE A O 1
ATOM 787 N N . CYS A 1 100 ? -5.807 -1.183 2.582 1.00 93.69 100 CYS A N 1
ATOM 788 C CA . CYS A 1 100 ? -5.819 -0.368 3.794 1.00 93.69 100 CYS A CA 1
ATOM 789 C C . CYS A 1 100 ? -6.240 -1.162 5.027 1.00 93.69 100 CYS A C 1
ATOM 791 O O . CYS A 1 100 ? -5.563 -1.083 6.045 1.00 93.69 100 CYS A O 1
ATOM 793 N N . SER A 1 101 ? -7.302 -1.960 4.926 1.00 92.12 101 SER A N 1
ATOM 794 C CA . SER A 1 101 ? -7.761 -2.842 6.003 1.00 92.12 101 SER A CA 1
ATOM 795 C C . SER A 1 101 ? -6.687 -3.850 6.393 1.00 92.12 101 SER A C 1
ATOM 797 O O . SER A 1 101 ? -6.384 -3.990 7.572 1.00 92.12 101 SER A O 1
ATOM 799 N N . PHE A 1 102 ? -6.040 -4.493 5.412 1.00 93.00 102 PHE A N 1
ATOM 800 C CA . PHE A 1 102 ? -4.933 -5.404 5.698 1.00 93.00 102 PHE A CA 1
ATOM 801 C C . PHE A 1 102 ? -3.819 -4.696 6.470 1.00 93.00 102 PHE A C 1
ATOM 803 O O . PHE A 1 102 ? -3.401 -5.188 7.508 1.00 93.00 102 PHE A O 1
ATOM 810 N N . LEU A 1 103 ? -3.362 -3.531 5.999 1.00 92.25 103 LEU A N 1
ATOM 811 C CA . LEU A 1 103 ? -2.283 -2.773 6.642 1.00 92.25 103 LEU A CA 1
ATOM 812 C C . LEU A 1 103 ? -2.671 -2.167 8.002 1.00 92.25 103 LEU A C 1
ATOM 814 O O . LEU A 1 103 ? -1.781 -1.783 8.760 1.00 92.25 103 LEU A O 1
ATOM 818 N N . ASN A 1 104 ? -3.963 -2.063 8.304 1.00 90.31 104 ASN A N 1
ATOM 819 C CA . ASN A 1 104 ? -4.455 -1.607 9.596 1.00 90.31 104 ASN A CA 1
ATOM 820 C C . ASN A 1 104 ? -4.471 -2.736 10.636 1.00 90.31 104 ASN A C 1
ATOM 822 O O . ASN A 1 104 ? -4.032 -2.516 11.762 1.00 90.31 104 ASN A O 1
ATOM 826 N N . ASP A 1 105 ? -4.888 -3.939 10.226 1.00 85.94 105 ASP A N 1
ATOM 827 C CA . ASP A 1 105 ? -5.272 -5.014 11.152 1.00 85.94 105 ASP A CA 1
ATOM 828 C C . ASP A 1 105 ? -4.297 -6.207 11.177 1.00 85.94 105 ASP A C 1
ATOM 830 O O . ASP A 1 105 ? -4.457 -7.116 11.985 1.00 85.94 105 ASP A O 1
ATOM 834 N N . PHE A 1 106 ? -3.287 -6.270 10.296 1.00 85.00 106 PHE A N 1
ATOM 835 C CA . PHE A 1 106 ? -2.391 -7.443 10.240 1.00 85.00 106 PHE A CA 1
ATOM 836 C C . PHE A 1 106 ? -1.535 -7.642 11.499 1.00 85.00 106 PHE A C 1
ATOM 838 O O . PHE A 1 106 ? -0.932 -8.705 11.673 1.00 85.00 106 PHE A O 1
ATOM 845 N N . ASN A 1 107 ? -1.438 -6.612 12.337 1.00 76.31 107 ASN A N 1
ATOM 846 C CA . ASN A 1 107 ? -0.897 -6.719 13.677 1.00 76.31 107 ASN A CA 1
ATOM 847 C C . ASN A 1 107 ? -2.060 -7.117 14.590 1.00 76.31 107 ASN A C 1
ATOM 849 O O . ASN A 1 107 ? -2.843 -6.256 14.978 1.00 76.31 107 ASN A O 1
ATOM 853 N N . PHE A 1 108 ? -2.184 -8.415 14.881 1.00 61.59 108 PHE A N 1
ATOM 854 C CA . PHE A 1 108 ? -3.124 -8.907 15.883 1.00 61.59 108 PHE A CA 1
ATOM 855 C C . PHE A 1 108 ? -2.706 -8.317 17.229 1.00 61.59 108 PHE A C 1
ATOM 857 O O . PHE A 1 108 ? -1.769 -8.801 17.867 1.00 61.59 108 PHE A O 1
ATOM 864 N N . GLU A 1 109 ? -3.338 -7.218 17.624 1.00 58.38 109 GLU A N 1
ATOM 865 C CA . GLU A 1 109 ? -3.342 -6.839 19.024 1.00 58.38 109 GLU A CA 1
ATOM 866 C C . GLU A 1 109 ? -4.089 -7.962 19.740 1.00 58.38 109 GLU A C 1
ATOM 868 O O . GLU A 1 109 ? -5.226 -8.290 19.407 1.00 58.38 109 GLU A O 1
ATOM 873 N N . ASP A 1 110 ? -3.377 -8.648 20.630 1.00 47.97 110 ASP A N 1
ATOM 874 C CA . ASP A 1 110 ? -3.996 -9.521 21.612 1.00 47.97 110 ASP A CA 1
ATOM 875 C C . ASP A 1 110 ? -4.828 -8.574 22.476 1.00 47.97 110 ASP A C 1
ATOM 877 O O . ASP A 1 110 ? -4.270 -7.891 23.343 1.00 47.97 110 ASP A O 1
ATOM 881 N N . GLU A 1 111 ? -6.113 -8.432 22.142 1.00 50.31 111 GLU A N 1
ATOM 882 C CA . GLU A 1 111 ? -7.137 -7.869 23.016 1.00 50.31 111 GLU A CA 1
ATOM 883 C C . GLU A 1 111 ? -7.106 -8.708 24.302 1.00 50.31 111 GLU A C 1
ATOM 885 O O . GLU A 1 111 ? -7.875 -9.647 24.487 1.00 50.31 111 GLU A O 1
ATOM 890 N N . ASN A 1 112 ? -6.146 -8.416 25.183 1.00 44.00 112 ASN A N 1
ATOM 891 C CA . ASN A 1 112 ? -6.305 -8.680 26.595 1.00 44.00 112 ASN A CA 1
ATOM 892 C C . ASN A 1 112 ? -7.369 -7.675 27.018 1.00 44.00 112 ASN A C 1
ATOM 894 O O . ASN A 1 112 ? -7.093 -6.501 27.263 1.00 44.00 112 ASN A O 1
ATOM 898 N N . ASP A 1 113 ? -8.607 -8.149 26.943 1.00 46.44 113 ASP A N 1
ATOM 899 C CA . ASP A 1 113 ? -9.734 -7.671 27.719 1.00 46.44 113 ASP A CA 1
ATOM 900 C C . ASP A 1 113 ? -9.292 -7.807 29.186 1.00 46.44 113 ASP A C 1
ATOM 902 O O . ASP A 1 113 ? -9.498 -8.835 29.832 1.00 46.44 113 ASP A O 1
ATOM 906 N N . ASP A 1 114 ? -8.532 -6.821 29.671 1.00 49.19 114 ASP A N 1
ATOM 907 C CA . ASP A 1 114 ? -8.210 -6.669 31.085 1.00 49.19 114 ASP A CA 1
ATOM 908 C C . ASP A 1 114 ? -9.518 -6.236 31.768 1.00 49.19 114 ASP A C 1
ATOM 910 O O . ASP A 1 114 ? -9.725 -5.065 32.091 1.00 49.19 114 ASP A O 1
ATOM 914 N N . GLU A 1 115 ? -10.447 -7.190 31.905 1.00 53.12 115 GLU A N 1
ATOM 915 C CA . GLU A 1 115 ? -11.570 -7.088 32.825 1.00 53.12 115 GLU A CA 1
ATOM 916 C C . GLU A 1 115 ? -10.997 -6.796 34.217 1.00 53.12 115 GLU A C 1
ATOM 918 O O . GLU A 1 115 ? -10.146 -7.522 34.734 1.00 53.12 115 GLU A O 1
ATOM 923 N N . ASP A 1 116 ? -11.470 -5.690 34.787 1.00 54.47 116 ASP A N 1
ATOM 924 C CA . ASP A 1 116 ? -11.194 -5.206 36.132 1.00 54.47 116 ASP A CA 1
ATOM 925 C C . ASP A 1 116 ? -11.133 -6.342 37.175 1.00 54.47 116 ASP A C 1
ATOM 927 O O . ASP A 1 116 ? -12.163 -6.873 37.594 1.00 54.47 116 ASP A O 1
ATOM 931 N N . GLU A 1 117 ? -9.942 -6.635 37.705 1.00 54.88 117 GLU A N 1
ATOM 932 C CA . GLU A 1 117 ? -9.812 -7.198 39.053 1.00 54.88 117 GLU A CA 1
ATOM 933 C C . GLU A 1 117 ? -9.222 -6.144 39.992 1.00 54.88 117 GLU A C 1
ATOM 935 O O . GLU A 1 117 ? -8.032 -6.091 40.305 1.00 54.88 117 GLU A O 1
ATOM 940 N N . ASP A 1 118 ? -10.135 -5.287 40.447 1.00 54.06 118 ASP A N 1
ATOM 941 C CA . ASP A 1 118 ? -10.037 -4.518 41.680 1.00 54.06 118 ASP A CA 1
ATOM 942 C C . ASP A 1 118 ? -9.774 -5.488 42.852 1.00 54.06 118 ASP A C 1
ATOM 944 O O . ASP A 1 118 ? -10.672 -6.192 43.324 1.00 54.06 118 ASP A O 1
ATOM 948 N N . ALA A 1 119 ? -8.539 -5.535 43.349 1.00 53.75 119 ALA A N 1
ATOM 949 C CA . ALA A 1 119 ? -8.217 -6.184 44.617 1.00 53.75 119 ALA A CA 1
ATOM 950 C C . ALA A 1 119 ? -7.132 -5.397 45.364 1.00 53.75 119 ALA A C 1
ATOM 952 O O . ALA A 1 119 ? -5.952 -5.731 45.347 1.00 53.75 119 ALA A O 1
ATOM 953 N N . SER A 1 120 ? -7.602 -4.312 45.980 1.00 54.00 120 SER A N 1
ATOM 954 C CA . SER A 1 120 ? -7.212 -3.751 47.282 1.00 54.00 120 SER A CA 1
ATOM 955 C C . SER A 1 120 ? -5.842 -4.116 47.879 1.00 54.00 120 SER A C 1
ATOM 957 O O . SER A 1 120 ? -5.578 -5.271 48.210 1.00 54.00 120 SER A O 1
ATOM 959 N N . ASP A 1 121 ? -5.087 -3.050 48.154 1.00 52.44 121 ASP A N 1
ATOM 960 C CA . ASP A 1 121 ? -4.003 -2.889 49.130 1.00 52.44 121 ASP A CA 1
ATOM 961 C C . ASP A 1 121 ? -3.977 -3.898 50.301 1.00 52.44 121 ASP A C 1
ATOM 963 O O . ASP A 1 121 ? -4.962 -4.036 51.029 1.00 52.44 121 ASP A O 1
ATOM 967 N N . ASP A 1 122 ? -2.804 -4.487 50.571 1.00 56.84 122 ASP A N 1
ATOM 968 C CA . ASP A 1 122 ? -2.378 -4.798 51.945 1.00 56.84 122 ASP A CA 1
ATOM 969 C C . ASP A 1 122 ? -0.844 -4.714 52.090 1.00 56.84 122 ASP A C 1
ATOM 971 O O . ASP A 1 122 ? -0.074 -5.316 51.338 1.00 56.84 122 ASP A O 1
ATOM 975 N N . ASP A 1 123 ? -0.433 -3.901 53.061 1.00 57.72 123 ASP A N 1
ATOM 976 C CA . ASP A 1 123 ? 0.926 -3.505 53.431 1.00 57.72 123 ASP A CA 1
ATOM 977 C C . ASP A 1 123 ? 1.738 -4.649 54.076 1.00 57.72 123 ASP A C 1
ATOM 979 O O . ASP A 1 123 ? 1.201 -5.479 54.807 1.00 57.72 123 ASP A O 1
ATOM 983 N N . GLY A 1 124 ? 3.074 -4.654 53.928 1.00 44.50 124 GLY A N 1
ATOM 984 C CA . GLY A 1 124 ? 3.891 -5.673 54.608 1.00 44.50 124 GLY A CA 1
ATOM 985 C C . GLY A 1 124 ? 5.419 -5.600 54.499 1.00 44.50 124 GLY A C 1
ATOM 986 O O . GLY A 1 124 ? 6.041 -6.544 54.039 1.00 44.50 124 GLY A O 1
ATOM 987 N N . ASP A 1 125 ? 6.000 -4.480 54.927 1.00 52.16 125 ASP A N 1
ATOM 988 C CA . ASP A 1 125 ? 7.273 -4.308 55.662 1.00 52.16 125 ASP A CA 1
ATOM 989 C C . ASP A 1 125 ? 8.528 -5.211 55.431 1.00 52.16 125 ASP A C 1
ATOM 991 O O . ASP A 1 125 ? 8.536 -6.401 55.721 1.00 52.16 125 ASP A O 1
ATOM 995 N N . LYS A 1 126 ? 9.637 -4.529 55.070 1.00 54.59 126 LYS A N 1
ATOM 996 C CA . LYS A 1 126 ? 11.040 -4.626 55.568 1.00 54.59 126 LYS A CA 1
ATOM 997 C C . LYS A 1 126 ? 11.759 -5.993 55.714 1.00 54.59 126 LYS A C 1
ATOM 999 O O . LYS A 1 126 ? 11.373 -6.834 56.507 1.00 54.59 126 LYS A O 1
ATOM 1004 N N . ASP A 1 127 ? 12.952 -6.123 55.108 1.00 48.75 127 ASP A N 1
ATOM 1005 C CA . ASP A 1 127 ? 14.242 -6.030 55.836 1.00 48.75 127 ASP A CA 1
ATOM 1006 C C . ASP A 1 127 ? 15.487 -6.340 54.975 1.00 48.75 127 ASP A C 1
ATOM 1008 O O . ASP A 1 127 ? 15.510 -7.196 54.093 1.00 48.75 127 ASP A O 1
ATOM 1012 N N . VAL A 1 128 ? 16.548 -5.592 55.280 1.00 56.25 128 VAL A N 1
ATOM 1013 C CA . VAL A 1 128 ? 17.897 -5.593 54.698 1.00 56.25 128 VAL A CA 1
ATOM 1014 C C . VAL A 1 128 ? 18.761 -6.675 55.354 1.00 56.25 128 VAL A C 1
ATOM 1016 O O . VAL A 1 128 ? 18.832 -6.722 56.578 1.00 56.25 128 VAL A O 1
ATOM 1019 N N . TYR A 1 129 ? 19.532 -7.444 54.574 1.00 50.50 129 TYR A N 1
ATOM 1020 C CA . TYR A 1 129 ? 20.712 -8.155 55.088 1.00 50.50 129 TYR A CA 1
ATOM 1021 C C . TYR A 1 129 ? 21.941 -7.997 54.181 1.00 50.50 129 TYR A C 1
ATOM 1023 O O . TYR A 1 129 ? 21.929 -8.317 52.994 1.00 50.50 129 TYR A O 1
ATOM 1031 N N . HIS A 1 130 ? 23.010 -7.493 54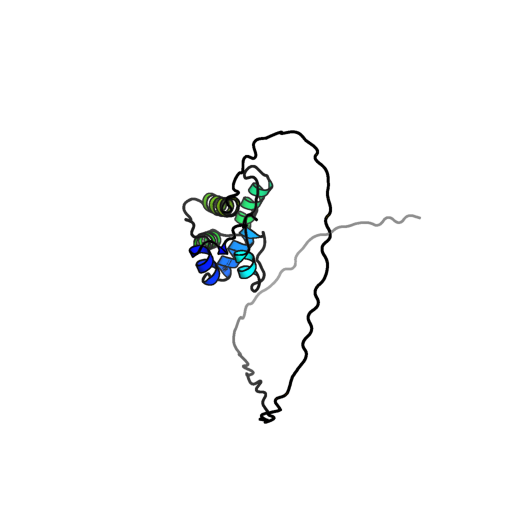.803 1.00 53.91 130 HIS A N 1
ATOM 1032 C CA . HIS A 1 130 ? 24.393 -7.451 54.333 1.00 53.91 130 HIS A CA 1
ATOM 1033 C C . HIS A 1 130 ? 25.027 -8.850 54.245 1.00 53.91 130 HIS A C 1
ATOM 1035 O O . HIS A 1 130 ? 24.720 -9.727 55.050 1.00 53.91 130 HIS A O 1
ATOM 1041 N N . GLY A 1 131 ? 26.020 -9.005 53.364 1.00 42.25 131 GLY A N 1
ATOM 1042 C CA . GLY A 1 131 ? 26.991 -10.102 53.405 1.00 42.25 131 GLY A CA 1
ATOM 1043 C C . GLY A 1 131 ? 28.189 -9.817 52.499 1.00 42.25 131 GLY A C 1
ATOM 1044 O O . GLY A 1 131 ? 28.038 -9.659 51.295 1.00 42.25 131 GLY A O 1
ATOM 1045 N N . GLU A 1 132 ? 29.365 -9.687 53.101 1.00 47.66 132 GLU A N 1
ATOM 1046 C CA . GLU A 1 132 ? 30.592 -9.125 52.539 1.00 47.66 132 GLU A CA 1
ATOM 1047 C C . GLU A 1 132 ? 31.579 -10.196 52.020 1.00 47.66 132 GLU A C 1
ATOM 1049 O O . GLU A 1 132 ? 31.588 -11.321 52.505 1.00 47.66 132 GLU A O 1
ATOM 1054 N N . ASN A 1 133 ? 32.512 -9.748 51.168 1.00 42.28 133 ASN A N 1
ATOM 1055 C CA . ASN A 1 133 ? 33.939 -10.122 51.097 1.00 42.28 133 ASN A CA 1
ATOM 1056 C C . ASN A 1 133 ? 34.418 -11.513 50.606 1.00 42.28 133 ASN A C 1
ATOM 1058 O O . ASN A 1 133 ? 34.125 -12.558 51.171 1.00 42.28 133 ASN A O 1
ATOM 1062 N N . GLY A 1 134 ? 35.372 -11.448 49.662 1.00 42.81 134 GLY A N 1
ATOM 1063 C CA . GLY A 1 134 ? 36.360 -12.486 49.315 1.00 42.81 134 GLY A CA 1
ATOM 1064 C C . GLY A 1 134 ? 36.825 -12.322 47.860 1.00 42.81 134 GLY A C 1
ATOM 1065 O O . GLY A 1 134 ? 36.229 -12.903 46.968 1.00 42.81 134 GLY A O 1
ATOM 1066 N N . LYS A 1 135 ? 37.679 -11.354 47.496 1.00 53.50 135 LYS A N 1
ATOM 1067 C CA . LYS A 1 135 ? 39.156 -11.404 47.554 1.00 53.50 135 LYS A CA 1
ATOM 1068 C C . LYS A 1 135 ? 39.727 -12.813 47.353 1.00 53.50 135 LYS A C 1
ATOM 1070 O O . LYS A 1 135 ? 39.894 -13.526 48.334 1.00 53.50 135 LYS A O 1
ATOM 1075 N N . ASP A 1 136 ? 40.118 -13.137 46.124 1.00 43.12 136 ASP A N 1
ATOM 1076 C CA . ASP A 1 136 ? 41.332 -13.923 45.926 1.00 43.12 136 ASP A CA 1
ATOM 1077 C C . ASP A 1 136 ? 42.092 -13.420 44.694 1.00 43.12 136 ASP A C 1
ATOM 1079 O O . ASP A 1 136 ? 41.517 -13.160 43.637 1.00 43.12 136 ASP A O 1
ATOM 1083 N N . VAL A 1 137 ? 43.382 -13.198 44.903 1.00 56.31 137 VAL A N 1
ATOM 1084 C CA . VAL A 1 137 ? 44.376 -12.728 43.942 1.00 56.31 137 VAL A CA 1
ATOM 1085 C C . VAL A 1 137 ? 45.318 -13.894 43.705 1.00 56.31 137 VAL A C 1
ATOM 1087 O O . VAL A 1 137 ? 45.869 -14.421 44.662 1.00 56.31 137 VAL A O 1
ATOM 1090 N N . THR A 1 138 ? 45.571 -14.258 42.453 1.00 54.31 138 THR A N 1
ATOM 1091 C CA . THR A 1 138 ? 46.856 -14.863 42.085 1.00 54.31 138 THR A CA 1
ATOM 1092 C C . THR A 1 138 ? 47.302 -14.298 40.742 1.00 54.31 138 THR A C 1
ATOM 1094 O O . THR A 1 138 ? 46.589 -14.358 39.742 1.00 54.31 138 THR A O 1
ATOM 1097 N N . GLU A 1 139 ? 48.456 -13.640 40.805 1.00 53.84 139 GLU A N 1
ATOM 1098 C CA . GLU A 1 139 ? 49.318 -13.225 39.701 1.00 53.84 139 GLU A CA 1
ATOM 1099 C C . GLU A 1 139 ? 50.053 -14.453 39.118 1.00 53.84 139 GLU A C 1
ATOM 1101 O O . GLU A 1 139 ? 49.860 -15.568 39.603 1.00 53.84 139 GLU A O 1
ATOM 1106 N N . ASP A 1 140 ? 50.934 -14.197 38.143 1.00 44.94 140 ASP A N 1
ATOM 1107 C CA . ASP A 1 140 ? 51.828 -15.108 37.399 1.00 44.94 140 ASP A CA 1
ATOM 1108 C C . ASP A 1 140 ? 51.182 -15.867 36.213 1.00 44.94 140 ASP A C 1
ATOM 1110 O O . ASP A 1 140 ? 50.175 -16.545 36.352 1.00 44.94 140 ASP A O 1
ATOM 1114 N N . ASP A 1 141 ? 51.724 -15.888 34.990 1.00 50.00 141 ASP A N 1
ATOM 1115 C CA . ASP A 1 141 ? 52.987 -15.350 34.487 1.00 50.00 141 ASP A CA 1
ATOM 1116 C C . ASP A 1 141 ? 53.113 -15.600 32.958 1.00 50.00 141 ASP A C 1
ATOM 1118 O O . ASP A 1 141 ? 52.735 -16.661 32.466 1.00 50.00 141 ASP A O 1
ATOM 1122 N N . ARG A 1 142 ? 53.782 -14.664 32.267 1.00 48.03 142 ARG A N 1
ATOM 1123 C CA . ARG A 1 142 ? 54.743 -14.850 31.144 1.00 48.03 142 ARG A CA 1
ATOM 1124 C C . ARG A 1 142 ? 54.324 -15.165 29.683 1.00 48.03 142 ARG A C 1
ATOM 1126 O O . ARG A 1 142 ? 53.943 -16.270 29.326 1.00 48.03 142 ARG A O 1
ATOM 1133 N N . TYR A 1 143 ? 54.637 -14.158 28.848 1.00 54.09 143 TYR A N 1
ATOM 1134 C CA . TYR A 1 143 ? 55.362 -14.122 27.553 1.00 54.09 143 TYR A CA 1
ATOM 1135 C C . TYR A 1 143 ? 55.083 -15.136 26.425 1.00 54.09 143 TYR A C 1
ATOM 1137 O O . TYR A 1 143 ? 55.372 -16.321 26.549 1.00 54.09 143 TYR A O 1
ATOM 1145 N N . ASN A 1 144 ? 54.734 -14.595 25.248 1.00 56.22 144 ASN A N 1
ATOM 1146 C CA . ASN A 1 144 ? 55.389 -14.893 23.958 1.00 56.22 144 ASN A CA 1
ATOM 1147 C C . ASN A 1 144 ? 54.996 -13.780 22.959 1.00 56.22 144 ASN A C 1
ATOM 1149 O O . ASN A 1 144 ? 53.813 -13.599 22.689 1.00 56.22 144 ASN A O 1
ATOM 1153 N N . GLU A 1 145 ? 55.865 -12.810 22.679 1.00 55.59 145 GLU A N 1
ATOM 1154 C CA . GLU A 1 145 ? 56.906 -12.816 21.631 1.00 55.59 145 GLU A CA 1
ATOM 1155 C C . GLU A 1 145 ? 56.321 -12.738 20.210 1.00 55.59 145 GLU A C 1
ATOM 1157 O O . GLU A 1 145 ? 55.842 -13.713 19.637 1.00 55.59 145 GLU A O 1
ATOM 1162 N N . ASP A 1 146 ? 56.304 -11.499 19.716 1.00 54.81 146 ASP A N 1
ATOM 1163 C CA . ASP A 1 146 ? 56.701 -11.043 18.385 1.00 54.81 146 ASP A CA 1
ATOM 1164 C C . ASP A 1 146 ? 56.746 -12.092 17.262 1.00 54.81 146 ASP A C 1
ATOM 1166 O O . ASP A 1 146 ? 57.596 -12.981 17.226 1.00 54.81 146 ASP A O 1
ATOM 1170 N N . ASN A 1 147 ? 55.925 -11.873 16.231 1.00 57.25 147 ASN A N 1
ATOM 1171 C CA . ASN A 1 147 ? 56.373 -12.173 14.878 1.00 57.25 147 ASN A CA 1
ATOM 1172 C C . ASN A 1 147 ? 55.945 -11.070 13.905 1.00 57.25 147 ASN A C 1
ATOM 1174 O O . ASN A 1 147 ? 54.777 -10.907 13.548 1.00 57.25 147 ASN A O 1
ATOM 1178 N N . ASP A 1 148 ? 56.961 -10.301 13.550 1.00 54.62 148 ASP A N 1
ATOM 1179 C CA . ASP A 1 148 ? 57.067 -9.288 12.518 1.00 54.62 148 ASP A CA 1
ATOM 1180 C C . ASP A 1 148 ? 57.315 -9.980 11.165 1.00 54.62 148 ASP A C 1
ATOM 1182 O O . ASP A 1 148 ? 58.227 -10.798 11.074 1.00 54.62 148 ASP A O 1
ATOM 1186 N N . ALA A 1 149 ? 56.526 -9.676 10.126 1.00 53.06 149 ALA A N 1
ATOM 1187 C CA . ALA A 1 149 ? 56.966 -9.753 8.724 1.00 53.06 149 ALA A CA 1
ATOM 1188 C C . ALA A 1 149 ? 55.887 -9.259 7.738 1.00 53.06 149 ALA A C 1
ATOM 1190 O O . ALA A 1 149 ? 54.990 -9.993 7.328 1.00 53.06 149 ALA A O 1
ATOM 1191 N N . ASN A 1 150 ? 56.039 -7.993 7.349 1.00 51.06 150 ASN A N 1
ATOM 1192 C CA . ASN A 1 150 ? 55.956 -7.433 5.990 1.00 51.06 150 ASN A CA 1
ATOM 1193 C C . ASN A 1 150 ? 55.338 -8.250 4.831 1.00 51.06 150 ASN A C 1
ATOM 1195 O O . ASN A 1 150 ? 55.842 -9.306 4.457 1.00 51.06 150 ASN A O 1
ATOM 1199 N N . SER A 1 151 ? 54.427 -7.597 4.100 1.00 50.56 151 SER A N 1
ATOM 1200 C CA . SER A 1 151 ? 54.518 -7.364 2.640 1.00 50.56 151 SER A CA 1
ATOM 1201 C C . SER A 1 151 ? 53.489 -6.268 2.304 1.00 50.56 151 SER A C 1
ATOM 1203 O O . SER A 1 151 ? 52.294 -6.503 2.416 1.00 50.56 151 SER A O 1
ATOM 1205 N N . ASP A 1 152 ? 53.828 -4.984 2.188 1.00 48.84 152 ASP A N 1
ATOM 1206 C CA . ASP A 1 152 ? 54.614 -4.316 1.140 1.00 48.84 152 ASP A CA 1
ATOM 1207 C C . ASP A 1 152 ? 53.953 -4.425 -0.257 1.00 48.84 152 ASP A C 1
ATOM 1209 O O . ASP A 1 152 ? 53.876 -5.529 -0.792 1.00 48.84 152 ASP A O 1
ATOM 1213 N N . LYS A 1 153 ? 53.564 -3.248 -0.804 1.00 51.47 153 LYS A N 1
ATOM 1214 C CA . LYS A 1 153 ? 53.415 -2.871 -2.240 1.00 51.47 153 LYS A CA 1
ATOM 1215 C C . LYS A 1 153 ? 52.282 -3.549 -3.053 1.00 51.47 153 LYS A C 1
ATOM 1217 O O . LYS A 1 153 ? 51.977 -4.704 -2.825 1.00 51.47 153 LYS A O 1
ATOM 1222 N N . ASP A 1 154 ? 51.498 -2.913 -3.937 1.00 52.53 154 ASP A N 1
ATOM 1223 C CA . ASP A 1 154 ? 51.670 -1.855 -4.960 1.00 52.53 154 ASP A CA 1
ATOM 1224 C C . ASP A 1 154 ? 50.301 -1.128 -5.166 1.00 52.53 154 ASP A C 1
ATOM 1226 O O . ASP A 1 154 ? 49.260 -1.743 -4.957 1.00 52.53 154 ASP A O 1
ATOM 1230 N N . ALA A 1 155 ? 50.129 0.183 -5.389 1.00 46.28 155 ALA A N 1
ATOM 1231 C CA . ALA A 1 155 ? 50.625 1.113 -6.413 1.00 46.28 155 ALA A CA 1
ATOM 1232 C C . ALA A 1 155 ? 49.857 1.079 -7.774 1.00 46.28 155 ALA A C 1
ATOM 1234 O O . ALA A 1 155 ? 49.982 0.121 -8.528 1.00 46.28 155 ALA A O 1
ATOM 1235 N N . TYR A 1 156 ? 49.173 2.206 -8.085 1.00 45.31 156 TYR A N 1
ATOM 1236 C CA . TYR A 1 156 ? 48.643 2.689 -9.395 1.00 45.31 156 TYR A CA 1
ATOM 1237 C C . TYR A 1 156 ? 47.383 1.969 -9.962 1.00 45.31 156 TYR A C 1
ATOM 1239 O O . TYR A 1 156 ? 47.172 0.803 -9.675 1.00 45.31 156 TYR A O 1
ATOM 1247 N N . HIS A 1 157 ? 46.454 2.556 -10.734 1.00 49.38 157 HIS A N 1
ATOM 1248 C CA . HIS A 1 157 ? 46.444 3.745 -11.598 1.00 49.38 157 HIS A CA 1
ATOM 1249 C C . HIS A 1 157 ? 44.986 4.205 -11.878 1.00 49.38 157 HIS A C 1
ATOM 1251 O O . HIS A 1 157 ? 44.058 3.400 -11.788 1.00 49.38 157 HIS A O 1
ATOM 1257 N N . GLU A 1 158 ? 44.816 5.490 -12.203 1.00 52.00 158 GLU A N 1
ATOM 1258 C CA . GLU A 1 158 ? 43.611 6.110 -12.781 1.00 52.00 158 GLU A CA 1
ATOM 1259 C C . GLU A 1 158 ? 43.335 5.565 -14.187 1.00 52.00 158 GLU A C 1
ATOM 1261 O O . GLU A 1 158 ? 44.286 5.335 -14.919 1.00 52.00 158 GLU A O 1
ATOM 1266 N N . GLU A 1 159 ? 42.061 5.445 -14.575 1.00 53.19 159 GLU A N 1
ATOM 1267 C CA . GLU A 1 159 ? 41.627 5.500 -15.981 1.00 53.19 159 GLU A CA 1
ATOM 1268 C C . GLU A 1 159 ? 40.204 6.104 -16.023 1.00 53.19 159 GLU A C 1
ATOM 1270 O O . GLU A 1 159 ? 39.197 5.402 -15.871 1.00 53.19 159 GLU A O 1
ATOM 1275 N N . GLU A 1 160 ? 40.113 7.430 -16.171 1.00 57.41 160 GLU A N 1
ATOM 1276 C CA . GLU A 1 160 ? 38.915 8.107 -16.684 1.00 57.41 160 GLU A CA 1
ATOM 1277 C C . GLU A 1 160 ? 39.064 8.258 -18.200 1.00 57.41 160 GLU A C 1
ATOM 1279 O O . GLU A 1 160 ? 39.645 9.225 -18.674 1.00 57.41 160 GLU A O 1
ATOM 1284 N N . ASP A 1 161 ? 38.506 7.315 -18.955 1.00 51.25 161 ASP A N 1
ATOM 1285 C CA . ASP A 1 161 ? 38.410 7.390 -20.415 1.00 51.25 161 ASP A CA 1
ATOM 1286 C C . ASP A 1 161 ? 37.043 6.869 -20.857 1.00 51.25 161 ASP A C 1
ATOM 1288 O O . ASP A 1 161 ? 36.889 5.652 -20.969 1.00 51.25 161 ASP A O 1
ATOM 1292 N N . LYS A 1 162 ? 36.065 7.767 -21.090 1.00 55.59 162 LYS A N 1
ATOM 1293 C CA . LYS A 1 162 ? 34.899 7.600 -22.004 1.00 55.59 162 LYS A CA 1
ATOM 1294 C C . LYS A 1 162 ? 34.419 8.991 -22.435 1.00 55.59 162 LYS A C 1
ATOM 1296 O O . LYS A 1 162 ? 33.728 9.674 -21.689 1.00 55.59 162 LYS A O 1
ATOM 1301 N N . ASP A 1 163 ? 35.020 9.536 -23.482 1.00 43.69 163 ASP A N 1
ATOM 1302 C CA . ASP A 1 163 ? 34.573 9.431 -24.879 1.00 43.69 163 ASP A CA 1
ATOM 1303 C C . ASP A 1 163 ? 33.493 10.467 -25.231 1.00 43.69 163 ASP A C 1
ATOM 1305 O O . ASP A 1 163 ? 32.316 10.366 -24.881 1.00 43.69 163 ASP A O 1
ATOM 1309 N N . VAL A 1 164 ? 33.972 11.499 -25.924 1.00 52.94 164 VAL A N 1
ATOM 1310 C CA . VAL A 1 164 ? 33.210 12.556 -26.576 1.00 52.94 164 VAL A CA 1
ATOM 1311 C C . VAL A 1 164 ? 32.615 12.005 -27.868 1.00 52.94 164 VAL A C 1
ATOM 1313 O O . VAL A 1 164 ? 33.220 12.090 -28.934 1.00 52.94 164 VAL A O 1
ATOM 1316 N N . THR A 1 165 ? 31.392 11.492 -27.795 1.00 50.00 165 THR A N 1
ATOM 1317 C CA . THR A 1 165 ? 30.579 11.298 -28.997 1.00 50.00 165 THR A CA 1
ATOM 1318 C C . THR A 1 165 ? 29.724 12.539 -29.212 1.00 50.00 165 THR A C 1
ATOM 1320 O O . THR A 1 165 ? 28.722 12.781 -28.543 1.00 50.00 165 THR A O 1
ATOM 1323 N N . ALA A 1 166 ? 30.196 13.379 -30.132 1.00 52.09 166 ALA A N 1
ATOM 1324 C CA . ALA A 1 166 ? 29.338 14.281 -30.874 1.00 52.09 166 ALA A CA 1
ATOM 1325 C C . ALA A 1 166 ? 28.353 13.412 -31.664 1.00 52.09 166 ALA A C 1
ATOM 1327 O O . ALA A 1 166 ? 28.768 12.713 -32.588 1.00 52.09 166 ALA A O 1
ATOM 1328 N N . ASP A 1 167 ? 27.084 13.428 -31.262 1.00 49.28 167 ASP A N 1
ATOM 1329 C CA . ASP A 1 167 ? 25.995 12.915 -32.082 1.00 49.28 167 ASP A CA 1
ATOM 1330 C C . ASP A 1 167 ? 25.279 14.115 -32.696 1.00 49.28 167 ASP A C 1
ATOM 1332 O O . ASP A 1 167 ? 24.600 14.905 -32.034 1.00 49.28 167 ASP A O 1
ATOM 1336 N N . ASP A 1 168 ? 25.599 14.285 -33.968 1.00 53.62 168 ASP A N 1
ATOM 1337 C CA . ASP A 1 168 ? 24.895 15.086 -34.947 1.00 53.62 168 ASP A CA 1
ATOM 1338 C C . ASP A 1 168 ? 23.556 14.395 -35.271 1.00 53.62 168 ASP A C 1
ATOM 1340 O O . ASP A 1 168 ? 23.448 13.173 -35.170 1.00 53.62 168 ASP A O 1
ATOM 1344 N N . ASN A 1 169 ? 22.605 15.166 -35.803 1.00 51.12 169 ASN A N 1
ATOM 1345 C CA . ASN A 1 169 ? 21.333 14.749 -36.428 1.00 51.12 169 ASN A CA 1
ATOM 1346 C C . ASN A 1 169 ? 20.097 14.621 -35.513 1.00 51.12 169 ASN A C 1
ATOM 1348 O O . ASN A 1 169 ? 19.875 13.610 -34.850 1.00 51.12 169 ASN A O 1
ATOM 1352 N N . ASN A 1 170 ? 19.212 15.621 -35.568 1.00 51.25 170 ASN A N 1
ATOM 1353 C CA . ASN A 1 170 ? 17.983 15.582 -36.391 1.00 51.25 170 ASN A CA 1
ATOM 1354 C C . ASN A 1 170 ? 17.107 16.808 -36.068 1.00 51.25 170 ASN A C 1
ATOM 1356 O O . ASN A 1 170 ? 16.897 17.137 -34.904 1.00 51.25 170 ASN A O 1
ATOM 1360 N N . ASP A 1 171 ? 16.842 17.633 -37.082 1.00 51.38 171 ASP A N 1
ATOM 1361 C CA . ASP A 1 171 ? 15.552 17.738 -37.796 1.00 51.38 171 ASP A CA 1
ATOM 1362 C C . ASP A 1 171 ? 14.455 18.389 -36.945 1.00 51.38 171 ASP A C 1
ATOM 1364 O O . ASP A 1 171 ? 14.010 17.829 -35.950 1.00 51.38 171 ASP A O 1
ATOM 1368 N N . ASP A 1 172 ? 14.042 19.597 -37.341 1.00 52.44 172 ASP A N 1
ATOM 1369 C CA . ASP A 1 172 ? 12.658 19.851 -37.759 1.00 52.44 172 ASP A CA 1
ATOM 1370 C C . ASP A 1 172 ? 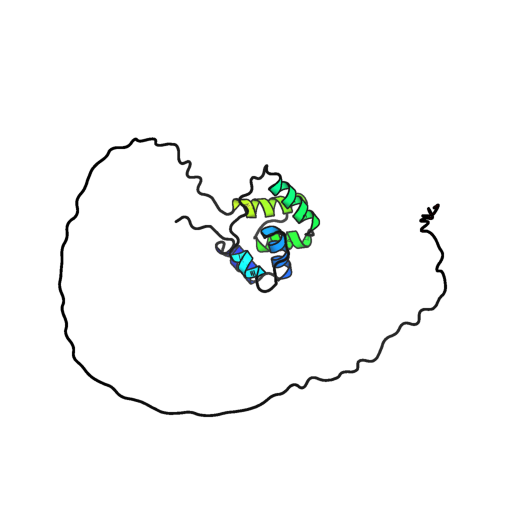12.498 21.324 -38.178 1.00 52.44 172 ASP A C 1
ATOM 1372 O O . ASP A 1 172 ? 12.403 22.246 -37.363 1.00 52.44 172 ASP A O 1
ATOM 1376 N N . ASP A 1 173 ? 12.462 21.519 -39.498 1.00 53.31 173 ASP A N 1
ATOM 1377 C CA . ASP A 1 173 ? 11.763 22.623 -40.150 1.00 53.31 173 ASP A CA 1
ATOM 1378 C C . ASP A 1 173 ? 10.302 22.658 -39.671 1.00 53.31 173 ASP A C 1
ATOM 1380 O O . ASP A 1 173 ? 9.542 21.727 -39.938 1.00 53.31 173 ASP A O 1
ATOM 1384 N N . MET A 1 174 ? 9.875 23.753 -39.038 1.00 61.81 174 MET A N 1
ATOM 1385 C CA . MET A 1 174 ? 8.461 24.137 -38.992 1.00 61.81 174 MET A CA 1
ATOM 1386 C C . MET A 1 174 ? 8.317 25.656 -39.102 1.00 61.81 174 MET A C 1
ATOM 1388 O O . MET A 1 174 ? 8.772 26.423 -38.252 1.00 61.81 174 MET A O 1
ATOM 1392 N N . ASP A 1 175 ? 7.667 26.043 -40.196 1.00 51.81 175 ASP A N 1
ATOM 1393 C CA . ASP A 1 175 ? 7.158 27.365 -40.531 1.00 51.81 175 ASP A CA 1
ATOM 1394 C C . ASP A 1 175 ? 6.173 27.938 -39.483 1.00 51.81 175 ASP A C 1
ATOM 1396 O O . ASP A 1 175 ? 5.514 27.223 -38.730 1.00 51.81 175 ASP A O 1
ATOM 1400 N N . ASP A 1 176 ? 5.981 29.253 -39.610 1.00 46.66 176 ASP A N 1
ATOM 1401 C CA . ASP A 1 176 ? 4.680 29.944 -39.587 1.00 46.66 176 ASP A CA 1
ATOM 1402 C C . ASP A 1 176 ? 4.234 30.737 -38.333 1.00 46.66 176 ASP A C 1
ATOM 1404 O O . ASP A 1 176 ? 3.801 30.231 -37.303 1.00 46.66 176 ASP A O 1
ATOM 1408 N N . GLU A 1 177 ? 4.328 32.057 -38.515 1.00 48.34 177 GLU A N 1
ATOM 1409 C CA . GLU A 1 177 ? 3.337 33.115 -38.277 1.00 48.34 177 GLU A CA 1
ATOM 1410 C C . GLU A 1 177 ? 2.517 33.272 -36.969 1.00 48.34 177 GLU A C 1
ATOM 1412 O O . GLU A 1 177 ? 1.668 32.483 -36.581 1.00 48.34 177 GLU A O 1
ATOM 1417 N N . ARG A 1 178 ? 2.651 34.505 -36.441 1.00 46.53 178 ARG A N 1
ATOM 1418 C CA . ARG A 1 178 ? 1.625 35.408 -35.866 1.00 46.53 178 ARG A CA 1
ATOM 1419 C C . ARG A 1 178 ? 0.710 34.892 -34.741 1.00 46.53 178 ARG A C 1
ATOM 1421 O O . ARG A 1 178 ? -0.216 34.125 -34.951 1.00 46.53 178 ARG A O 1
ATOM 1428 N N . THR A 1 179 ? 0.779 35.573 -33.594 1.00 48.50 179 THR A N 1
ATOM 1429 C CA . THR A 1 179 ? -0.235 36.540 -33.092 1.00 48.50 179 THR A CA 1
ATOM 1430 C C . THR A 1 179 ? -0.034 36.756 -31.586 1.00 48.50 179 THR A C 1
ATOM 1432 O O . THR A 1 179 ? -0.227 35.854 -30.782 1.00 48.50 179 THR A O 1
ATOM 1435 N N . THR A 1 180 ? 0.345 37.969 -31.172 1.00 56.62 180 THR A N 1
ATOM 1436 C CA . THR A 1 180 ? 0.291 38.383 -29.758 1.00 56.62 180 THR A CA 1
ATOM 1437 C C . THR A 1 180 ? -0.675 39.550 -29.624 1.00 56.62 180 THR A C 1
ATOM 1439 O O . THR A 1 180 ? -0.273 40.706 -29.519 1.00 56.62 180 THR A O 1
ATOM 1442 N N . ASP A 1 181 ? -1.955 39.205 -29.645 1.00 49.12 181 ASP A N 1
ATOM 1443 C CA . ASP A 1 181 ? -3.080 40.014 -29.188 1.00 49.12 181 ASP A CA 1
ATOM 1444 C C . ASP A 1 181 ? -3.676 39.271 -27.973 1.00 49.12 181 ASP A C 1
ATOM 1446 O O . ASP A 1 181 ? -3.709 38.047 -27.977 1.00 49.12 181 ASP A O 1
ATOM 1450 N N . LEU A 1 182 ? -4.199 39.829 -26.885 1.00 50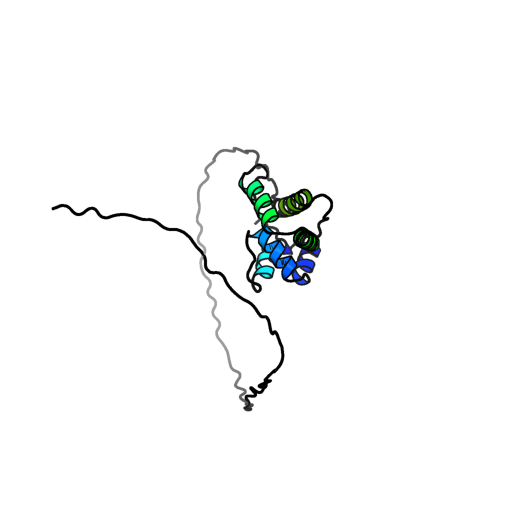.09 182 LEU A N 1
ATOM 1451 C CA . LEU A 1 182 ? -4.445 41.174 -26.379 1.00 50.09 182 LEU A CA 1
ATOM 1452 C C . LEU A 1 182 ? -4.999 40.984 -24.934 1.00 50.09 182 LEU A C 1
ATOM 1454 O O . LEU A 1 182 ? -5.500 39.913 -24.599 1.00 50.09 182 LEU A O 1
ATOM 1458 N N . PHE A 1 183 ? -5.035 42.080 -24.156 1.00 46.94 183 PHE A N 1
ATOM 1459 C CA . PHE A 1 183 ? -5.924 42.344 -22.996 1.00 46.94 183 PHE A CA 1
ATOM 1460 C C . PHE A 1 183 ? -5.657 41.587 -21.674 1.00 46.94 183 PHE A C 1
ATOM 1462 O O . PHE A 1 183 ? -5.457 40.389 -21.640 1.00 46.94 183 PHE A O 1
ATOM 1469 N N . THR A 1 184 ? -5.720 42.165 -20.471 1.00 50.50 184 THR A N 1
ATOM 1470 C CA . THR A 1 184 ? -6.011 43.510 -19.941 1.00 50.50 184 THR A CA 1
ATOM 1471 C C . THR A 1 184 ? -5.483 43.535 -18.499 1.00 50.50 184 THR A C 1
ATOM 1473 O O . THR A 1 184 ? -5.734 42.597 -17.743 1.00 50.50 184 THR A O 1
ATOM 1476 N N . ARG A 1 185 ? -4.871 44.633 -18.034 1.00 48.19 185 ARG A N 1
ATOM 1477 C CA . ARG A 1 185 ? -4.967 44.966 -16.602 1.00 48.19 185 ARG A CA 1
ATOM 1478 C C . ARG A 1 185 ? -4.961 46.465 -16.354 1.00 48.19 185 ARG A C 1
ATOM 1480 O O . ARG A 1 185 ? -3.931 47.094 -16.137 1.00 48.19 185 ARG A O 1
ATOM 1487 N N . ASN A 1 186 ? -6.170 47.012 -16.332 1.00 50.31 186 ASN A N 1
ATOM 1488 C CA . ASN A 1 186 ? -6.470 48.291 -15.714 1.00 50.31 186 ASN A CA 1
ATOM 1489 C C . ASN A 1 186 ? -6.126 48.225 -14.219 1.00 50.31 186 ASN A C 1
ATOM 1491 O O . ASN A 1 186 ? -6.667 47.389 -13.493 1.00 50.31 186 ASN A O 1
ATOM 1495 N N . ARG A 1 187 ? -5.314 49.164 -13.729 1.00 48.97 187 ARG A N 1
ATOM 1496 C CA . ARG A 1 187 ? -5.398 49.603 -12.332 1.00 48.97 187 ARG A CA 1
ATOM 1497 C C . ARG A 1 187 ? -5.046 51.080 -12.217 1.00 48.97 187 ARG A C 1
ATOM 1499 O O . ARG A 1 187 ? -3.907 51.459 -11.976 1.00 48.97 187 ARG A O 1
ATOM 1506 N N . SER A 1 188 ? -6.074 51.905 -12.360 1.00 53.66 188 SER A N 1
ATOM 1507 C CA . SER A 1 188 ? -6.080 53.301 -11.941 1.00 53.66 188 SER A CA 1
ATOM 1508 C C . SER A 1 188 ? -5.799 53.403 -10.441 1.00 53.66 188 SER A C 1
ATOM 1510 O O . SER A 1 188 ? -6.529 52.809 -9.651 1.00 53.66 188 SER A O 1
ATOM 1512 N N . LYS A 1 189 ? -4.798 54.197 -10.047 1.00 53.41 189 LYS A N 1
ATOM 1513 C CA . LYS A 1 189 ? -4.786 54.970 -8.792 1.00 53.41 189 LYS A CA 1
ATOM 1514 C C . LYS A 1 189 ? -3.941 56.227 -8.998 1.00 53.41 189 LYS A C 1
ATOM 1516 O O . LYS A 1 189 ? -2.728 56.195 -8.837 1.00 53.41 189 LYS A O 1
ATOM 1521 N N . SER A 1 190 ? -4.602 57.329 -9.335 1.00 51.38 190 SER A N 1
ATOM 1522 C CA . SER A 1 190 ? -4.063 58.672 -9.142 1.00 51.38 190 SER A CA 1
ATOM 1523 C C . SER A 1 190 ? -4.993 59.386 -8.171 1.00 51.38 190 SER A C 1
ATOM 1525 O O . SER A 1 190 ? -6.092 59.769 -8.548 1.00 51.38 190 SER A O 1
ATOM 1527 N N . ASN A 1 191 ? -4.568 59.501 -6.914 1.00 46.59 191 ASN A N 1
ATOM 1528 C CA . ASN A 1 191 ? -5.104 60.470 -5.966 1.00 46.59 191 ASN A CA 1
ATOM 1529 C C . ASN A 1 191 ? -3.912 61.287 -5.466 1.00 46.59 191 ASN A C 1
ATOM 1531 O O . ASN A 1 191 ? -3.115 60.808 -4.662 1.00 46.59 191 ASN A O 1
ATOM 1535 N N . LYS A 1 192 ? -3.798 62.519 -5.961 1.00 57.66 192 LYS A N 1
ATOM 1536 C CA . LYS A 1 192 ? -2.991 63.583 -5.370 1.00 57.66 192 LYS A CA 1
ATOM 1537 C C . LYS A 1 192 ? -3.834 64.847 -5.410 1.00 57.66 192 LYS A C 1
ATOM 1539 O O . LYS A 1 192 ? -4.044 65.379 -6.491 1.00 57.66 192 LYS A O 1
ATOM 1544 N N . MET A 1 193 ? -4.284 65.317 -4.253 1.00 51.75 193 MET A N 1
ATOM 1545 C CA . MET A 1 193 ? -4.557 66.736 -4.032 1.00 51.75 193 MET A CA 1
ATOM 1546 C C . MET A 1 193 ? -4.124 67.081 -2.607 1.00 51.75 193 MET A C 1
ATOM 1548 O O . MET A 1 193 ? -4.728 66.645 -1.630 1.00 51.75 193 MET A O 1
ATOM 1552 N N . THR A 1 194 ? -2.995 67.778 -2.551 1.00 57.72 194 THR A N 1
ATOM 1553 C CA . THR A 1 194 ? -2.670 68.835 -1.587 1.00 57.72 194 THR A CA 1
ATOM 1554 C C . THR A 1 194 ? -3.149 70.148 -2.169 1.00 57.72 194 THR A C 1
ATOM 1556 O O . THR A 1 194 ? -2.959 70.289 -3.403 1.00 57.72 194 THR A O 1
#

Radius of gyration: 34.54 Å; chains: 1; bounding box: 72×84×96 Å

Organism: NCBI:txid50390

Secondary structure (DSSP, 8-state):
------GGGSHHHHHHHHHS-HHHHHHHHHHHHSS---HHHHHHHHHT-------TTSHHHHHHHHHHHHH--HHHHHHHHHHHT----S-HHHHHHHHHHHHHHSS---------------------------------------------------------------------------------------